Protein AF-0000000073792294 (afdb_homodimer)

Solvent-accessible surface area (backbone atoms only — not comparable to full-atom values): 15197 Å² total; per-residue (Å²): 75,32,53,47,89,70,20,31,43,53,27,47,17,66,32,80,34,47,64,25,58,71,65,84,52,47,46,62,57,99,75,30,27,40,23,31,31,78,54,97,91,20,41,37,28,8,22,26,34,38,93,75,22,31,32,34,22,42,52,94,61,23,35,44,75,35,50,55,36,28,37,38,20,62,48,41,52,89,93,55,65,64,30,55,47,76,40,83,40,47,52,34,56,77,60,79,37,24,32,37,59,22,44,44,94,88,68,39,45,25,26,39,28,41,34,68,57,95,89,33,81,44,31,7,28,30,46,62,88,40,64,32,29,33,31,40,51,94,62,22,37,42,78,38,48,60,35,28,36,40,22,53,29,72,98,76,30,55,47,89,70,21,29,42,52,29,47,15,68,33,79,35,47,62,25,57,71,65,84,53,45,47,62,59,98,76,29,27,39,23,32,31,77,56,96,92,21,40,38,28,7,21,26,35,38,92,77,21,30,32,34,21,41,52,95,63,24,34,44,76,35,48,56,35,28,36,36,20,60,49,42,52,88,94,55,66,66,30,54,46,76,40,82,39,46,52,33,56,77,61,77,39,23,32,37,56,23,44,44,96,87,68,38,45,25,26,42,28,40,35,70,56,95,90,34,82,43,31,8,27,30,46,63,88,38,64,32,30,32,32,40,52,94,61,24,39,41,78,38,49,61,36,26,35,40,20,52,29,72,99

Structure (mmCIF, N/CA/C/O backbone):
data_AF-0000000073792294-model_v1
#
loop_
_entity.id
_entity.type
_entity.pdbx_description
1 polymer 'Natterin-4, variant 2'
#
loop_
_atom_site.group_PDB
_atom_site.id
_atom_site.type_symbol
_atom_site.label_atom_id
_atom_site.label_alt_id
_atom_site.label_comp_id
_atom_site.label_asym_id
_atom_site.label_entity_id
_atom_site.label_seq_id
_atom_site.pdbx_PDB_ins_code
_atom_site.Cartn_x
_atom_site.Cartn_y
_atom_site.Cartn_z
_atom_site.occupancy
_atom_site.B_iso_or_equiv
_atom_site.auth_seq_id
_atom_site.auth_comp_id
_atom_site.auth_asym_id
_atom_site.auth_atom_id
_atom_site.pdbx_PDB_model_num
ATOM 1 N N . MET A 1 1 ? 14.227 -0.712 0.069 1 57.28 1 MET A N 1
ATOM 2 C CA . MET A 1 1 ? 13.234 0.215 0.603 1 57.28 1 MET A CA 1
ATOM 3 C C . MET A 1 1 ? 13.242 1.53 -0.168 1 57.28 1 MET A C 1
ATOM 5 O O . MET A 1 1 ? 14.273 1.922 -0.719 1 57.28 1 MET A O 1
ATOM 9 N N . ALA A 1 2 ? 12.07 1.979 -0.556 1 69.12 2 ALA A N 1
ATOM 10 C CA . ALA A 1 2 ? 11.992 3.205 -1.344 1 69.12 2 ALA A CA 1
ATOM 11 C C . ALA A 1 2 ? 12.305 4.43 -0.487 1 69.12 2 ALA A C 1
ATOM 13 O O . ALA A 1 2 ? 11.398 5.098 0.01 1 69.12 2 ALA A O 1
ATOM 14 N N . LYS A 1 3 ? 13.664 4.695 -0.278 1 75.44 3 LYS A N 1
ATOM 15 C CA . LYS A 1 3 ? 14.148 5.754 0.605 1 75.44 3 LYS A CA 1
ATOM 16 C C . LYS A 1 3 ? 13.93 7.133 -0.017 1 75.44 3 LYS A C 1
ATOM 18 O O . LYS A 1 3 ? 14.133 7.316 -1.219 1 75.44 3 LYS A O 1
ATOM 23 N N . VAL A 1 4 ? 13.359 7.934 0.726 1 77.44 4 VAL A N 1
ATOM 24 C CA . VAL A 1 4 ? 13.234 9.352 0.414 1 77.44 4 VAL A CA 1
ATOM 25 C C . VAL A 1 4 ? 13.766 10.188 1.577 1 77.44 4 VAL A C 1
ATOM 27 O O . VAL A 1 4 ? 13.133 10.266 2.633 1 77.44 4 VAL A O 1
ATOM 30 N N . GLY A 1 5 ? 14.875 10.82 1.46 1 72.62 5 GLY A N 1
ATOM 31 C CA . GLY A 1 5 ? 15.484 11.469 2.611 1 72.62 5 GLY A CA 1
ATOM 32 C C . GLY A 1 5 ? 15.711 10.523 3.773 1 72.62 5 GLY A C 1
ATOM 33 O O . GLY A 1 5 ? 16.328 9.469 3.609 1 72.62 5 GLY A O 1
ATOM 34 N N . ARG A 1 6 ? 15.242 10.867 4.934 1 77.81 6 ARG A N 1
ATOM 35 C CA . ARG A 1 6 ? 15.383 10.047 6.129 1 77.81 6 ARG A CA 1
ATOM 36 C C . ARG A 1 6 ? 14.211 9.078 6.266 1 77.81 6 ARG A C 1
ATOM 38 O O . ARG A 1 6 ? 14.164 8.273 7.203 1 77.81 6 ARG A O 1
ATOM 45 N N . GLY A 1 7 ? 13.32 9.219 5.266 1 90.88 7 GLY A N 1
ATOM 46 C CA . GLY A 1 7 ? 12.102 8.438 5.402 1 90.88 7 GLY A CA 1
ATOM 47 C C . GLY A 1 7 ? 11.961 7.359 4.348 1 90.88 7 GLY A C 1
ATOM 48 O O . GLY A 1 7 ? 12.891 7.125 3.566 1 90.88 7 GLY A O 1
ATOM 49 N N . LEU A 1 8 ? 10.945 6.555 4.465 1 92.06 8 LEU A N 1
ATOM 50 C CA . LEU A 1 8 ? 10.609 5.473 3.551 1 92.06 8 LEU A CA 1
ATOM 51 C C . LEU A 1 8 ? 9.203 5.656 2.988 1 92.06 8 LEU A C 1
ATOM 53 O O . LEU A 1 8 ? 8.266 5.969 3.73 1 92.06 8 LEU A O 1
ATOM 57 N N . GLN A 1 9 ? 9.086 5.473 1.682 1 93.44 9 GLN A N 1
ATOM 58 C CA . GLN A 1 9 ? 7.766 5.598 1.071 1 93.44 9 GLN A CA 1
ATOM 59 C C . GLN A 1 9 ? 7.121 4.23 0.871 1 93.44 9 GLN A C 1
ATOM 61 O O . GLN A 1 9 ? 7.801 3.201 0.923 1 93.44 9 GLN A O 1
ATOM 66 N N . ILE A 1 10 ? 5.832 4.25 0.636 1 94 10 ILE A N 1
ATOM 67 C CA . ILE A 1 10 ? 5.059 3.08 0.231 1 94 10 ILE A CA 1
ATOM 68 C C . ILE A 1 10 ? 4.883 3.078 -1.286 1 94 10 ILE A C 1
ATOM 70 O O . ILE A 1 10 ? 3.973 3.725 -1.812 1 94 10 ILE A O 1
ATOM 74 N N . PRO A 1 11 ? 5.645 2.369 -1.952 1 94.5 11 PRO A N 1
ATOM 75 C CA . PRO A 1 11 ? 5.625 2.502 -3.41 1 94.5 11 PRO A CA 1
ATOM 76 C C . PRO A 1 11 ? 4.504 1.691 -4.059 1 94.5 11 PRO A C 1
ATOM 78 O O . PRO A 1 11 ? 4.184 1.902 -5.234 1 94.5 11 PRO A O 1
ATOM 81 N N . LEU A 1 12 ? 4 0.721 -3.346 1 97.25 12 LEU A N 1
ATOM 82 C CA . LEU A 1 12 ? 2.938 -0.149 -3.838 1 97.25 12 LEU A CA 1
ATOM 83 C C . LEU A 1 12 ? 1.803 -0.247 -2.824 1 97.25 12 LEU A C 1
ATOM 85 O O . LEU A 1 12 ? 2.043 -0.244 -1.615 1 97.25 12 LEU A O 1
ATOM 89 N N . SER A 1 13 ? 0.63 -0.382 -3.297 1 98.31 13 SER A N 1
ATOM 90 C CA . SER A 1 13 ? -0.563 -0.492 -2.465 1 98.31 13 SER A CA 1
ATOM 91 C C . SER A 1 13 ? -1.502 -1.576 -2.984 1 98.31 13 SER A C 1
ATOM 93 O O . SER A 1 13 ? -1.69 -1.714 -4.195 1 98.31 13 SER A O 1
ATOM 95 N N . TRP A 1 14 ? -2.041 -2.342 -2.105 1 98.5 14 TRP A N 1
ATOM 96 C CA . TRP A 1 14 ? -3.146 -3.238 -2.428 1 98.5 14 TRP A CA 1
ATOM 97 C C . TRP A 1 14 ? -4.48 -2.498 -2.387 1 98.5 14 TRP A C 1
ATOM 99 O O . TRP A 1 14 ? -4.914 -2.047 -1.323 1 98.5 14 TRP A O 1
ATOM 109 N N . ILE A 1 15 ? -5.16 -2.402 -3.516 1 98.62 15 ILE A N 1
ATOM 110 C CA . ILE A 1 15 ? -6.406 -1.652 -3.609 1 98.62 15 ILE A CA 1
ATOM 111 C C . ILE A 1 15 ? -7.574 -2.613 -3.832 1 98.62 15 ILE A C 1
ATOM 113 O O . ILE A 1 15 ? -7.57 -3.391 -4.789 1 98.62 15 ILE A O 1
ATOM 117 N N . PRO A 1 16 ? -8.555 -2.553 -2.975 1 98 16 PRO A N 1
ATOM 118 C CA . PRO A 1 16 ? -9.703 -3.445 -3.166 1 98 16 PRO A CA 1
ATOM 119 C C . PRO A 1 16 ? -10.438 -3.189 -4.48 1 98 16 PRO A C 1
ATOM 121 O O . PRO A 1 16 ? -10.547 -2.041 -4.918 1 98 16 PRO A O 1
ATOM 124 N N . GLY A 1 17 ? -10.844 -4.262 -5.047 1 97.81 17 GLY A N 1
ATOM 125 C CA . GLY A 1 17 ? -11.656 -4.211 -6.25 1 97.81 17 GLY A CA 1
ATOM 126 C C . GLY A 1 17 ? -12.641 -5.359 -6.355 1 97.81 17 GLY A C 1
ATOM 127 O O . GLY A 1 17 ? -12.578 -6.309 -5.574 1 97.81 17 GLY A O 1
ATOM 128 N N . ARG A 1 18 ? -13.523 -5.195 -7.297 1 98.19 18 ARG A N 1
ATOM 129 C CA . ARG A 1 18 ? -14.516 -6.227 -7.566 1 98.19 18 ARG A CA 1
ATOM 130 C C . ARG A 1 18 ? -15 -6.152 -9.008 1 98.19 18 ARG A C 1
ATOM 132 O O . ARG A 1 18 ? -14.961 -5.09 -9.633 1 98.19 18 ARG A O 1
ATOM 139 N N . ASP A 1 19 ? -15.336 -7.312 -9.562 1 98.38 19 ASP A N 1
ATOM 140 C CA . ASP A 1 19 ? -16.078 -7.43 -10.82 1 98.38 19 ASP A CA 1
ATOM 141 C C . ASP A 1 19 ? -15.305 -6.777 -11.969 1 98.38 19 ASP A C 1
ATOM 143 O O . ASP A 1 19 ? -15.898 -6.105 -12.812 1 98.38 19 ASP A O 1
ATOM 147 N N . GLY A 1 20 ? -14.086 -6.91 -11.906 1 98 20 GLY A N 1
ATOM 148 C CA . GLY A 1 20 ? -13.289 -6.473 -13.039 1 98 20 GLY A CA 1
ATOM 149 C C . GLY A 1 20 ? -12.719 -5.078 -12.859 1 98 20 GLY A C 1
ATOM 150 O O . GLY A 1 20 ? -11.938 -4.613 -13.695 1 98 20 GLY A O 1
ATOM 151 N N . PHE A 1 21 ? -13.164 -4.391 -11.789 1 97.81 21 PHE A N 1
ATOM 152 C CA . PHE A 1 21 ? -12.586 -3.08 -11.516 1 97.81 21 PHE A CA 1
ATOM 153 C C . PHE A 1 21 ? -11.07 -3.178 -11.375 1 97.81 21 PHE A C 1
ATOM 155 O O . PHE A 1 21 ? -10.562 -3.971 -10.578 1 97.81 21 PHE A O 1
ATOM 162 N N . CYS A 1 22 ? -10.344 -2.428 -12.164 1 97.81 22 CYS A N 1
ATOM 163 C CA . CYS A 1 22 ? -8.883 -2.33 -12.125 1 97.81 22 CYS A CA 1
ATOM 164 C C . CYS A 1 22 ? -8.438 -0.879 -11.984 1 97.81 22 CYS A C 1
ATOM 166 O O . CYS A 1 22 ? -8.57 -0.091 -12.922 1 97.81 22 CYS A O 1
ATOM 168 N N . PRO A 1 23 ? -7.941 -0.509 -10.828 1 96.88 23 PRO A N 1
ATOM 169 C CA . PRO A 1 23 ? -7.562 0.89 -10.625 1 96.88 23 PRO A CA 1
ATOM 170 C C . PRO A 1 23 ? -6.422 1.334 -11.539 1 96.88 23 PRO A C 1
ATOM 172 O O . PRO A 1 23 ? -5.66 0.499 -12.031 1 96.88 23 PRO A O 1
ATOM 175 N N . ALA A 1 24 ? -6.414 2.689 -11.695 1 93.56 24 ALA A N 1
ATOM 176 C CA . ALA A 1 24 ? -5.254 3.252 -12.383 1 93.56 24 ALA A CA 1
ATOM 177 C C . ALA A 1 24 ? -3.965 2.947 -11.617 1 93.56 24 ALA A C 1
ATOM 179 O O . ALA A 1 24 ? -3.953 2.93 -10.391 1 93.56 24 ALA A O 1
ATOM 180 N N . GLY A 1 25 ? -2.934 2.664 -12.328 1 96.12 25 GLY A N 1
ATOM 181 C CA . GLY A 1 25 ? -1.638 2.434 -11.711 1 96.12 25 GLY A CA 1
ATOM 182 C C . GLY A 1 25 ? -1.396 0.979 -11.352 1 96.12 25 GLY A C 1
ATOM 183 O O . GLY A 1 25 ? -0.398 0.651 -10.703 1 96.12 25 GLY A O 1
ATOM 184 N N . ALA A 1 26 ? -2.328 0.103 -11.773 1 98.44 26 ALA A N 1
ATOM 185 C CA . ALA A 1 26 ? -2.146 -1.321 -11.508 1 98.44 26 ALA A CA 1
ATOM 186 C C . ALA A 1 26 ? -0.855 -1.836 -12.133 1 98.44 26 ALA A C 1
ATOM 188 O O . ALA A 1 26 ? -0.508 -1.455 -13.25 1 98.44 26 ALA A O 1
ATOM 189 N N . VAL A 1 27 ? -0.142 -2.676 -11.406 1 98.44 27 VAL A N 1
ATOM 190 C CA . VAL A 1 27 ? 0.968 -3.414 -12 1 98.44 27 VAL A CA 1
ATOM 191 C C . VAL A 1 27 ? 0.433 -4.43 -13.008 1 98.44 27 VAL A C 1
ATOM 193 O O . VAL A 1 27 ? -0.2 -5.418 -12.633 1 98.44 27 VAL A O 1
ATOM 196 N N . SER A 1 28 ? 0.658 -4.156 -14.281 1 98 28 SER A N 1
ATOM 197 C CA . SER A 1 28 ? -0.039 -4.93 -15.305 1 98 28 SER A CA 1
ATOM 198 C C . SER A 1 28 ? 0.861 -5.191 -16.516 1 98 28 SER A C 1
ATOM 200 O O . SER A 1 28 ? 1.885 -4.527 -16.688 1 98 28 SER A O 1
ATOM 202 N N . VAL A 1 29 ? 0.566 -6.258 -17.141 1 96.25 29 VAL A N 1
ATOM 203 C CA . VAL A 1 29 ? 1.093 -6.578 -18.469 1 96.25 29 VAL A CA 1
ATOM 204 C C . VAL A 1 29 ? -0.046 -7.012 -19.391 1 96.25 29 VAL A C 1
ATOM 206 O O . VAL A 1 29 ? -0.862 -7.859 -19.016 1 96.25 29 VAL A O 1
ATOM 209 N N . ASP A 1 30 ? -0.107 -6.543 -20.641 1 91.5 30 ASP A N 1
ATOM 210 C CA . ASP A 1 30 ? -1.066 -6.938 -21.672 1 91.5 30 ASP A CA 1
ATOM 211 C C . ASP A 1 30 ? -2.475 -7.055 -21.094 1 91.5 30 ASP A C 1
ATOM 213 O O . ASP A 1 30 ? -3.148 -8.07 -21.281 1 91.5 30 ASP A O 1
ATOM 217 N N . ASN A 1 31 ? -2.957 -6.219 -20.203 1 91.56 31 ASN A N 1
ATOM 218 C CA . ASN A 1 31 ? -4.305 -6.051 -19.672 1 91.56 31 ASN A CA 1
ATOM 219 C C . ASN A 1 31 ? -4.582 -7.02 -18.531 1 91.56 31 ASN A C 1
ATOM 221 O O . ASN A 1 31 ? -5.738 -7.277 -18.188 1 91.56 31 ASN A O 1
ATOM 225 N N . ILE A 1 32 ? -3.633 -7.703 -18.078 1 97.75 32 ILE A N 1
ATOM 226 C CA . ILE A 1 32 ? -3.781 -8.469 -16.844 1 97.75 32 ILE A CA 1
ATOM 227 C C . ILE A 1 32 ? -3.02 -7.773 -15.719 1 97.75 32 ILE A C 1
ATOM 229 O O . ILE A 1 32 ? -2.016 -7.098 -15.961 1 97.75 32 ILE A O 1
ATOM 233 N N . CYS A 1 33 ? -3.506 -7.938 -14.562 1 98.75 33 CYS A N 1
ATOM 234 C CA . CYS A 1 33 ? -2.951 -7.203 -13.43 1 98.75 33 CYS A CA 1
ATOM 235 C C . CYS A 1 33 ? -2.586 -8.148 -12.297 1 98.75 33 CYS A C 1
ATOM 237 O O . CYS A 1 33 ? -3.207 -9.203 -12.133 1 98.75 33 CYS A O 1
ATOM 239 N N . VAL A 1 34 ? -1.553 -7.773 -11.578 1 98.94 34 VAL A N 1
ATOM 240 C CA . VAL A 1 34 ? -1.244 -8.492 -10.344 1 98.94 34 VAL A CA 1
ATOM 241 C C . VAL A 1 34 ? -2.379 -8.305 -9.336 1 98.94 34 VAL A C 1
ATOM 243 O O . V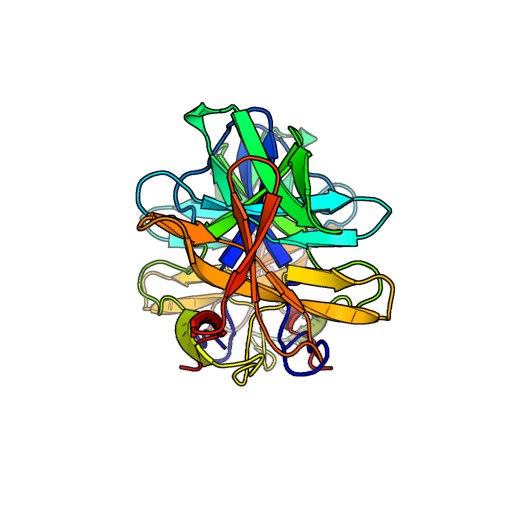AL A 1 34 ? -2.803 -7.18 -9.07 1 98.94 34 VAL A O 1
ATOM 246 N N . ALA A 1 35 ? -2.848 -9.383 -8.789 1 98.88 35 ALA A N 1
ATOM 247 C CA . ALA A 1 35 ? -3.928 -9.344 -7.805 1 98.88 35 ALA A CA 1
ATOM 248 C C . ALA A 1 35 ? -3.773 -10.453 -6.773 1 98.88 35 ALA A C 1
ATOM 250 O O . ALA A 1 35 ? -2.92 -11.336 -6.922 1 98.88 35 ALA A O 1
ATOM 251 N N . ARG A 1 36 ? -4.57 -10.344 -5.734 1 98.75 36 ARG A N 1
ATOM 252 C CA . ARG A 1 36 ? -4.684 -11.422 -4.758 1 98.75 36 ARG A CA 1
ATOM 253 C C . ARG A 1 36 ? -6.109 -11.531 -4.227 1 98.75 36 ARG A C 1
ATOM 255 O O . ARG A 1 36 ? -6.863 -10.555 -4.25 1 98.75 36 ARG A O 1
ATOM 262 N N . SER A 1 37 ? -6.469 -12.703 -3.873 1 98.5 37 SER A N 1
ATOM 263 C CA . SER A 1 37 ? -7.816 -12.945 -3.359 1 98.5 37 SER A CA 1
ATOM 264 C C . SER A 1 37 ? -7.793 -13.898 -2.172 1 98.5 37 SER A C 1
ATOM 266 O O . SER A 1 37 ? -6.844 -14.672 -2.006 1 98.5 37 SER A O 1
ATOM 268 N N . LYS A 1 38 ? -8.805 -13.789 -1.396 1 97.06 38 LYS A N 1
ATOM 269 C CA . LYS A 1 38 ? -8.93 -14.633 -0.207 1 97.06 38 LYS A CA 1
ATOM 270 C C . LYS A 1 38 ? -9.5 -16 -0.557 1 97.06 38 LYS A C 1
ATOM 272 O O . LYS A 1 38 ? -10.43 -16.109 -1.357 1 97.06 38 LYS A O 1
ATOM 277 N N . HIS A 1 39 ? -8.891 -16.953 0.005 1 96.5 39 HIS A N 1
ATOM 278 C CA . HIS A 1 39 ? -9.398 -18.312 -0.069 1 96.5 39 HIS A CA 1
ATOM 279 C C . HIS A 1 39 ? -9.055 -19.109 1.189 1 96.5 39 HIS A C 1
ATOM 281 O O . HIS A 1 39 ? -7.875 -19.312 1.487 1 96.5 39 HIS A O 1
ATOM 287 N N . ASN A 1 40 ? -10.094 -19.5 1.959 1 93.69 40 ASN A N 1
ATOM 288 C CA . ASN A 1 40 ? -9.922 -20.297 3.176 1 93.69 40 ASN A CA 1
ATOM 289 C C . ASN A 1 40 ? -8.906 -19.656 4.121 1 93.69 40 ASN A C 1
ATOM 291 O O . ASN A 1 40 ? -8 -20.328 4.609 1 93.69 40 ASN A O 1
ATOM 295 N N . GLY A 1 41 ? -8.992 -18.344 4.254 1 90.38 41 GLY A N 1
ATOM 296 C CA . GLY A 1 41 ? -8.188 -17.625 5.227 1 90.38 41 GLY A CA 1
ATOM 297 C C . GLY A 1 41 ? -6.836 -17.203 4.688 1 90.38 41 GLY A C 1
ATOM 298 O O . GLY A 1 41 ? -6.066 -16.547 5.379 1 90.38 41 GLY A O 1
ATOM 299 N N . GLU A 1 42 ? -6.57 -17.625 3.439 1 93.06 42 GLU A N 1
ATOM 300 C CA . GLU A 1 42 ? -5.305 -17.281 2.801 1 93.06 42 GLU A CA 1
ATOM 301 C C . GLU A 1 42 ? -5.492 -16.188 1.758 1 93.06 42 GLU A C 1
ATOM 303 O O . GLU A 1 42 ? -6.547 -16.094 1.125 1 93.06 42 GLU A O 1
ATOM 308 N N . LEU A 1 43 ? -4.516 -15.359 1.729 1 97 43 LEU A N 1
ATOM 309 C CA . LEU A 1 43 ? -4.406 -14.492 0.559 1 97 43 LEU A CA 1
ATOM 310 C C . LEU A 1 43 ? -3.549 -15.148 -0.521 1 97 43 LEU A C 1
ATOM 312 O O . LEU A 1 43 ? -2.391 -15.492 -0.277 1 97 43 LEU A O 1
ATOM 316 N N . LEU A 1 44 ? -4.152 -15.312 -1.67 1 98.38 44 LEU A N 1
ATOM 317 C CA . LEU A 1 44 ? -3.467 -15.992 -2.764 1 98.38 44 LEU A CA 1
ATOM 318 C C . LEU A 1 44 ? -3.139 -15.016 -3.891 1 98.38 44 LEU A C 1
ATOM 320 O O . LEU A 1 44 ? -4.039 -14.406 -4.469 1 98.38 44 LEU A O 1
ATOM 324 N N . PRO A 1 45 ? -1.88 -14.93 -4.223 1 98.75 45 PRO A N 1
ATOM 325 C CA . PRO A 1 45 ? -1.559 -14.102 -5.383 1 98.75 45 PRO A CA 1
ATOM 326 C C . PRO A 1 45 ? -1.916 -14.766 -6.707 1 98.75 45 PRO A C 1
ATOM 328 O O . PRO A 1 45 ? -1.843 -15.992 -6.824 1 98.75 45 PRO A O 1
ATOM 331 N N . GLY A 1 46 ? -2.268 -13.977 -7.629 1 98.81 46 GLY A N 1
ATOM 332 C CA . GLY A 1 46 ? -2.6 -14.391 -8.984 1 98.81 46 GLY A CA 1
ATOM 333 C C . GLY A 1 46 ? -2.746 -13.227 -9.945 1 98.81 46 GLY A C 1
ATOM 334 O O . GLY A 1 46 ? -1.909 -12.32 -9.961 1 98.81 46 GLY A O 1
ATOM 335 N N . LYS A 1 47 ? -3.727 -13.359 -10.789 1 98.88 47 LYS A N 1
ATOM 336 C CA . LYS A 1 47 ? -3.922 -12.344 -11.82 1 98.88 47 LYS A CA 1
ATOM 337 C C . LYS A 1 47 ? -5.383 -11.898 -11.883 1 98.88 47 LYS A C 1
ATOM 339 O O . LYS A 1 47 ? -6.289 -12.711 -11.703 1 98.88 47 LYS A O 1
ATOM 344 N N . LEU A 1 48 ? -5.559 -10.641 -12.109 1 98.88 48 LEU A N 1
ATOM 345 C CA . LEU A 1 48 ? -6.863 -10.102 -12.492 1 98.88 48 LEU A CA 1
ATOM 346 C C . LEU A 1 48 ? -6.965 -9.969 -14.008 1 98.88 48 LEU A C 1
ATOM 348 O O . LEU A 1 48 ? -6.039 -9.469 -14.656 1 98.88 48 LEU A O 1
ATOM 352 N N . VAL A 1 49 ? -7.957 -10.5 -14.523 1 98.56 49 VAL A N 1
ATOM 353 C CA . VAL A 1 49 ? -8.352 -10.219 -15.906 1 98.56 49 VAL A CA 1
ATOM 354 C C . VAL A 1 49 ? -9.609 -9.352 -15.914 1 98.56 49 VAL A C 1
ATOM 356 O O . VAL A 1 49 ? -10.727 -9.867 -15.867 1 98.56 49 VAL A O 1
ATOM 359 N N . PRO A 1 50 ? -9.414 -8.062 -16.078 1 98.19 50 PRO A N 1
ATOM 360 C CA . PRO A 1 50 ? -10.547 -7.141 -15.938 1 98.19 50 PRO A CA 1
ATOM 361 C C . PRO A 1 50 ? -11.695 -7.48 -16.891 1 98.19 50 PRO A C 1
ATOM 363 O O . PRO A 1 50 ? -12.859 -7.445 -16.484 1 98.19 50 PRO A O 1
ATOM 366 N N . MET A 1 51 ? -11.398 -7.832 -18.047 1 97.25 51 MET A N 1
ATOM 367 C CA . MET A 1 51 ? -12.422 -8.109 -19.062 1 97.25 51 MET A CA 1
ATOM 368 C C . MET A 1 51 ? -13.305 -9.273 -18.625 1 97.25 51 MET A C 1
ATOM 370 O O . MET A 1 51 ? -14.492 -9.312 -18.969 1 97.25 51 MET A O 1
ATOM 374 N N . ASN A 1 52 ? -12.703 -10.195 -17.875 1 97.88 52 ASN A N 1
ATOM 375 C CA . ASN A 1 52 ? -13.461 -11.344 -17.391 1 97.88 52 ASN A CA 1
ATOM 376 C C . ASN A 1 52 ? -14.188 -11.031 -16.078 1 97.88 52 ASN A C 1
ATOM 378 O O . ASN A 1 52 ? -14.984 -11.836 -15.602 1 97.88 52 ASN A O 1
ATOM 382 N N . GLY A 1 53 ? -13.836 -9.922 -15.414 1 98.12 53 GLY A N 1
ATOM 383 C CA . GLY A 1 53 ? -14.477 -9.5 -14.172 1 98.12 53 GLY A CA 1
ATOM 384 C C . GLY A 1 53 ? -13.938 -10.227 -12.953 1 98.12 53 GLY A C 1
ATOM 385 O O . GLY A 1 53 ? -14.516 -10.133 -11.867 1 98.12 53 GLY A O 1
ATOM 386 N N . LYS A 1 54 ? -12.836 -10.992 -13.141 1 97.81 54 LYS A N 1
ATOM 387 C CA . LYS A 1 54 ? -12.445 -11.891 -12.055 1 97.81 54 LYS A CA 1
ATOM 388 C C . LYS A 1 54 ? -10.93 -11.922 -11.883 1 97.81 54 LYS A C 1
ATOM 390 O O . LYS A 1 54 ? -10.188 -11.57 -12.805 1 97.81 54 LYS A O 1
ATOM 395 N N . CYS A 1 55 ? -10.57 -12.266 -10.727 1 98.56 55 CYS A N 1
ATOM 396 C CA . CYS A 1 55 ? -9.211 -12.648 -10.352 1 98.56 55 CYS A CA 1
ATOM 397 C C . CYS A 1 55 ? -9.039 -14.156 -10.391 1 98.56 55 CYS A C 1
ATOM 399 O O . CYS A 1 55 ? -9.953 -14.898 -10.023 1 98.56 55 CYS A O 1
ATOM 401 N N . TYR A 1 56 ? -7.887 -14.641 -10.828 1 98.81 56 TYR A N 1
ATOM 402 C CA . TYR A 1 56 ? -7.535 -16.047 -10.914 1 98.81 56 TYR A CA 1
ATOM 403 C C . TYR A 1 56 ? -6.281 -16.344 -10.102 1 98.81 56 TYR A C 1
ATOM 405 O O . TYR A 1 56 ? -5.238 -15.719 -10.305 1 98.81 56 TYR A O 1
ATOM 413 N N . CYS A 1 57 ? -6.402 -17.312 -9.203 1 98.88 57 CYS A N 1
ATOM 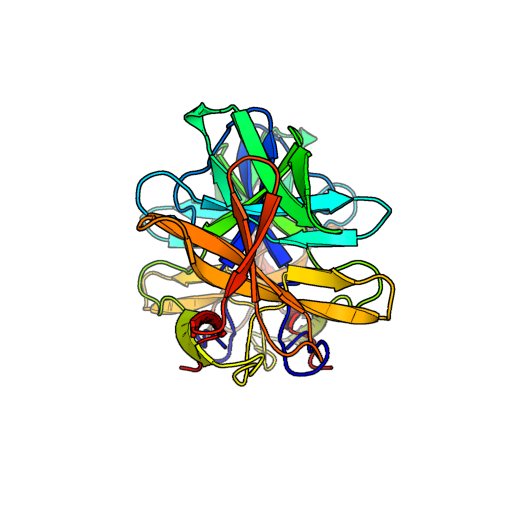414 C CA . CYS A 1 57 ? -5.258 -17.703 -8.391 1 98.88 57 CYS A CA 1
ATOM 415 C C . CYS A 1 57 ? -4.98 -19.203 -8.523 1 98.88 57 CYS A C 1
ATOM 417 O O . CYS A 1 57 ? -5.91 -20 -8.523 1 98.88 57 CYS A O 1
ATOM 419 N N . PRO A 1 58 ? -3.74 -19.516 -8.68 1 98.81 58 PRO A N 1
ATOM 420 C CA . PRO A 1 58 ? -3.424 -20.938 -8.695 1 98.81 58 PRO A CA 1
ATOM 421 C C . PRO A 1 58 ? -3.521 -21.578 -7.309 1 98.81 58 PRO A C 1
ATOM 423 O O . PRO A 1 58 ? -2.971 -21.047 -6.34 1 98.81 58 PRO A O 1
ATOM 426 N N . TYR A 1 59 ? -4.164 -22.703 -7.242 1 98.44 59 TYR A N 1
ATOM 427 C CA . TYR A 1 59 ? -4.336 -23.375 -5.957 1 98.44 59 TYR A CA 1
ATOM 428 C C . TYR A 1 59 ? -4.809 -24.812 -6.152 1 98.44 59 TYR A C 1
ATOM 430 O O . TYR A 1 59 ? -5.812 -25.062 -6.828 1 98.44 59 TYR A O 1
ATOM 438 N N . GLY A 1 60 ? -4.043 -25.719 -5.605 1 97.06 60 GLY A N 1
ATOM 439 C CA . GLY A 1 60 ? -4.465 -27.109 -5.582 1 97.06 60 GLY A CA 1
ATOM 440 C C . GLY A 1 60 ? -4.637 -27.703 -6.965 1 97.06 60 GLY A C 1
ATOM 441 O O . GLY A 1 60 ? -5.547 -28.5 -7.195 1 97.06 60 GLY A O 1
ATOM 442 N N . GLY A 1 61 ? -3.92 -27.281 -7.816 1 98 61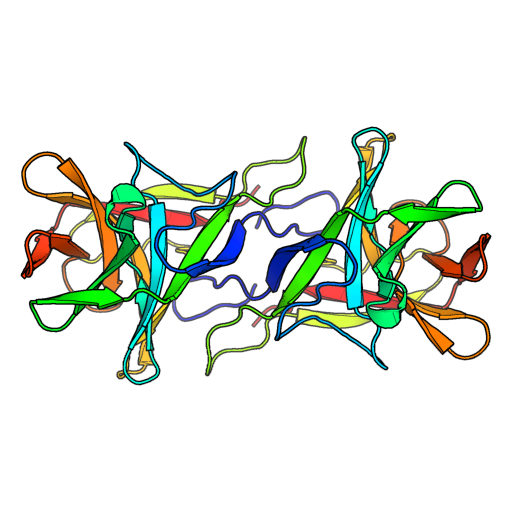 GLY A N 1
ATOM 443 C CA . GLY A 1 61 ? -3.98 -27.828 -9.164 1 98 61 GLY A CA 1
ATOM 444 C C . GLY A 1 61 ? -5.023 -27.141 -10.031 1 98 61 GLY A C 1
ATOM 445 O O . GLY A 1 61 ? -5.199 -27.5 -11.203 1 98 61 GLY A O 1
ATOM 446 N N . ALA A 1 62 ? -5.699 -26.141 -9.469 1 98.31 62 ALA A N 1
ATOM 447 C CA . ALA A 1 62 ? -6.781 -25.469 -10.172 1 98.31 62 ALA A CA 1
ATOM 448 C C . ALA A 1 62 ? -6.539 -23.969 -10.242 1 98.31 62 ALA A C 1
ATOM 450 O O . ALA A 1 62 ? -5.637 -23.438 -9.586 1 98.31 62 ALA A O 1
ATOM 451 N N . GLU A 1 63 ? -7.242 -23.375 -11.094 1 98.44 63 GLU A N 1
ATOM 452 C CA . GLU A 1 63 ? -7.359 -21.922 -11.148 1 98.44 63 GLU A CA 1
ATOM 453 C C . GLU A 1 63 ? -8.602 -21.438 -10.414 1 98.44 63 GLU A C 1
ATOM 455 O O . GLU A 1 63 ? -9.727 -21.609 -10.906 1 98.44 63 GLU A O 1
ATOM 460 N N . LEU A 1 64 ? -8.383 -20.859 -9.234 1 98.5 64 LEU A N 1
ATOM 461 C CA . LEU A 1 64 ? -9.5 -20.359 -8.438 1 98.5 64 LEU A CA 1
ATOM 462 C C . LEU A 1 64 ? -9.961 -19 -8.953 1 98.5 64 LEU A C 1
ATOM 464 O O . LEU A 1 64 ? -9.141 -18.125 -9.234 1 98.5 64 LEU A O 1
ATOM 468 N N . GLU A 1 65 ? -11.227 -18.891 -9.078 1 98.56 65 GLU A N 1
ATOM 469 C CA . GLU A 1 65 ? -11.812 -17.625 -9.539 1 98.56 65 GLU A CA 1
ATOM 470 C C . GLU A 1 65 ? -12.453 -16.859 -8.391 1 98.56 65 GLU A C 1
ATOM 472 O O . GLU A 1 65 ? -13.07 -17.453 -7.504 1 98.56 65 GLU A O 1
ATOM 477 N N . SER A 1 66 ? -12.273 -15.602 -8.352 1 98.56 66 SER A N 1
ATOM 478 C CA . SER A 1 66 ? -12.906 -14.742 -7.359 1 98.56 66 SER A CA 1
ATOM 479 C C . SER A 1 66 ? -13.344 -13.414 -7.977 1 98.56 66 SER A C 1
ATOM 481 O O . SER A 1 66 ? -12.609 -12.836 -8.789 1 98.56 66 SER A O 1
ATOM 483 N N . TYR A 1 67 ? -14.5 -12.922 -7.555 1 98.5 67 TYR A N 1
ATOM 484 C CA . TYR A 1 67 ? -14.992 -11.617 -8 1 98.5 67 TYR A CA 1
ATOM 485 C C . TYR A 1 67 ? -14.5 -10.508 -7.09 1 98.5 67 TYR A C 1
ATOM 487 O O . TYR A 1 67 ? -14.578 -9.328 -7.441 1 98.5 67 TYR A O 1
ATOM 495 N N . ASP A 1 68 ? -14.117 -10.852 -5.852 1 98.38 68 ASP A N 1
ATOM 496 C CA . ASP A 1 68 ? -13.523 -9.93 -4.895 1 98.38 68 ASP A CA 1
ATOM 497 C C . ASP A 1 68 ? -12.008 -10.117 -4.809 1 98.38 68 ASP A C 1
ATOM 499 O O . ASP A 1 68 ? -11.523 -11.25 -4.711 1 98.38 68 ASP A O 1
ATOM 503 N N . TYR A 1 69 ? -11.297 -9.07 -4.902 1 98.56 69 TYR A N 1
ATOM 504 C CA . TYR A 1 69 ? -9.836 -9.156 -4.93 1 98.56 69 TYR A CA 1
ATOM 505 C C . TYR A 1 69 ? -9.203 -7.84 -4.496 1 98.56 69 TYR A C 1
ATOM 507 O O . TYR A 1 69 ? -9.914 -6.875 -4.195 1 98.56 69 TYR A O 1
ATOM 515 N N . GLU A 1 70 ? -7.949 -7.848 -4.352 1 98.62 70 GLU A N 1
ATOM 516 C CA . GLU A 1 70 ? -7.117 -6.652 -4.27 1 98.62 70 GLU A CA 1
ATOM 517 C C . GLU A 1 70 ? -6.133 -6.586 -5.438 1 98.62 70 GLU A C 1
ATOM 519 O O . GLU A 1 70 ? -5.535 -7.594 -5.809 1 98.62 70 GLU A O 1
ATOM 524 N N . VAL A 1 71 ? -6.039 -5.395 -6.008 1 98.88 71 VAL A N 1
ATOM 525 C CA . VAL A 1 71 ? -5.121 -5.18 -7.121 1 98.88 71 VAL A CA 1
ATOM 526 C C . VAL A 1 71 ? -3.875 -4.449 -6.629 1 98.88 71 VAL A C 1
ATOM 528 O O . VAL A 1 71 ? -3.973 -3.5 -5.844 1 98.88 71 VAL A O 1
ATOM 531 N N . LEU A 1 72 ? -2.709 -4.961 -7.02 1 98.88 72 LEU A N 1
ATOM 532 C CA . LEU A 1 72 ? -1.474 -4.27 -6.664 1 98.88 72 LEU A CA 1
ATOM 533 C C . LEU A 1 72 ? -1.252 -3.059 -7.566 1 98.88 72 LEU A C 1
ATOM 535 O O . LEU A 1 72 ? -1.163 -3.197 -8.789 1 98.88 72 LEU A O 1
ATOM 539 N N . CYS A 1 73 ? -1.144 -1.885 -7.012 1 98.62 73 CYS A N 1
ATOM 540 C CA . CYS A 1 73 ? -1.019 -0.645 -7.77 1 98.62 73 CYS A CA 1
ATOM 541 C C . CYS A 1 73 ? 0.203 0.148 -7.32 1 98.62 73 CYS A C 1
ATOM 543 O O . CYS A 1 73 ? 0.604 0.072 -6.16 1 98.62 73 CYS A O 1
ATOM 545 N N . GLU A 1 74 ? 0.708 0.892 -8.219 1 97.06 74 GLU A N 1
ATOM 546 C CA . GLU A 1 74 ? 1.794 1.812 -7.898 1 97.06 74 GLU A CA 1
ATOM 547 C C . GLU A 1 74 ? 1.29 2.99 -7.066 1 97.06 74 GLU A C 1
ATOM 549 O O . GLU A 1 74 ? 0.255 3.58 -7.383 1 97.06 74 GLU A O 1
ATOM 554 N N . SER A 1 75 ? 2.062 3.256 -5.977 1 95.94 75 SER A N 1
ATOM 555 C CA . SER A 1 75 ? 1.703 4.371 -5.105 1 95.94 75 SER A CA 1
ATOM 556 C C . SER A 1 75 ? 2.932 5.188 -4.723 1 95.94 75 SER A C 1
ATOM 558 O O . SER A 1 75 ? 2.904 5.934 -3.738 1 95.94 75 SER A O 1
ATOM 560 N N . PHE A 1 76 ? 4.008 5.031 -5.441 1 92.5 76 PHE A N 1
ATOM 561 C CA . PHE A 1 76 ? 5.207 5.816 -5.18 1 92.5 76 PHE A CA 1
ATOM 562 C C . PHE A 1 76 ? 4.949 7.297 -5.441 1 92.5 76 PHE A C 1
ATOM 564 O O . PHE A 1 76 ? 4.086 7.648 -6.246 1 92.5 76 PHE A O 1
ATOM 571 N N . ILE A 1 77 ? 5.625 8.062 -4.734 1 91.94 77 ILE A N 1
ATOM 572 C CA . ILE A 1 77 ? 5.453 9.508 -4.836 1 91.94 77 ILE A CA 1
ATOM 573 C C . ILE A 1 77 ? 6.109 10.023 -6.117 1 91.94 77 ILE A C 1
ATOM 575 O O . ILE A 1 77 ? 7.242 9.648 -6.43 1 91.94 77 ILE A O 1
ATOM 579 N N . PRO A 1 78 ? 5.352 10.859 -6.844 1 85.88 78 PRO A N 1
ATOM 580 C CA . PRO A 1 78 ? 5.949 11.414 -8.055 1 85.88 78 PRO A CA 1
ATOM 581 C C . PRO A 1 78 ? 7.316 12.047 -7.805 1 85.88 78 PRO A C 1
ATOM 583 O O . PRO A 1 78 ? 7.5 12.75 -6.809 1 85.88 78 PRO A O 1
ATOM 586 N N . GLY A 1 79 ? 8.234 11.727 -8.688 1 82.44 79 GLY A N 1
ATOM 587 C CA . GLY A 1 79 ? 9.578 12.273 -8.547 1 82.44 79 GLY A CA 1
ATOM 588 C C . GLY A 1 79 ? 10.492 11.406 -7.703 1 82.44 79 GLY A C 1
ATOM 589 O O . GLY A 1 79 ? 11.648 11.766 -7.461 1 82.44 79 GLY A O 1
ATOM 590 N N . SER A 1 80 ? 9.961 10.359 -7.238 1 86.44 80 SER A N 1
ATOM 591 C CA . SER A 1 80 ? 10.766 9.438 -6.445 1 86.44 80 SER A CA 1
ATOM 592 C C . SER A 1 80 ? 10.977 8.117 -7.184 1 86.44 80 SER A C 1
ATOM 594 O O . SER A 1 80 ? 10.492 7.938 -8.305 1 86.44 80 SER A O 1
ATOM 596 N N . CYS A 1 81 ? 11.727 7.27 -6.648 1 86.31 81 CYS A N 1
ATOM 597 C CA . CYS A 1 81 ? 12.008 5.977 -7.262 1 86.31 81 CYS A CA 1
ATOM 598 C C . CYS A 1 81 ? 10.781 5.07 -7.215 1 86.31 81 CYS A C 1
ATOM 600 O O . CYS A 1 81 ? 9.969 5.164 -6.289 1 86.31 81 CYS A O 1
ATOM 602 N N . LYS A 1 82 ? 10.68 4.215 -8.18 1 90.62 82 LYS A N 1
ATOM 603 C CA . LYS A 1 82 ? 9.57 3.266 -8.289 1 90.62 82 LYS A CA 1
ATOM 604 C C . LYS A 1 82 ? 9.523 2.34 -7.074 1 90.62 82 LYS A C 1
ATOM 606 O O . LYS A 1 82 ? 8.438 1.992 -6.598 1 90.62 82 LYS A O 1
ATOM 611 N N . GLY A 1 83 ? 10.688 1.903 -6.621 1 92.12 83 GLY A N 1
ATOM 612 C CA . GLY A 1 83 ? 10.812 1.175 -5.367 1 92.12 83 GLY A CA 1
ATOM 613 C C . GLY A 1 83 ? 10.617 -0.322 -5.527 1 92.12 83 GLY A C 1
ATOM 614 O O . GLY A 1 83 ? 10.562 -1.054 -4.535 1 92.12 83 GLY A O 1
ATOM 615 N N . TYR A 1 84 ? 10.383 -0.8 -6.785 1 95.25 84 TYR A N 1
ATOM 616 C CA . TYR A 1 84 ? 10.25 -2.236 -7.008 1 95.25 84 TYR A CA 1
ATOM 617 C C . TYR A 1 84 ? 10.773 -2.621 -8.391 1 95.25 84 TYR A C 1
ATOM 619 O O . TYR A 1 84 ? 10.938 -1.765 -9.258 1 95.25 84 TYR A O 1
ATOM 627 N N . ARG A 1 85 ? 11.07 -3.857 -8.602 1 96.56 85 ARG A N 1
ATOM 628 C CA . ARG A 1 85 ? 11.469 -4.406 -9.891 1 96.56 85 ARG A CA 1
ATOM 629 C C . ARG A 1 85 ? 11.172 -5.898 -9.969 1 96.56 85 ARG A C 1
ATOM 631 O O . ARG A 1 85 ? 10.898 -6.535 -8.953 1 96.56 85 ARG A O 1
ATOM 638 N N . TRP A 1 86 ? 11.164 -6.406 -11.211 1 98.25 86 TRP A N 1
ATOM 639 C CA . TRP A 1 86 ? 11.094 -7.844 -11.438 1 98.25 86 TRP A CA 1
ATOM 640 C C . TRP A 1 86 ? 12.492 -8.453 -11.5 1 98.25 86 TRP A C 1
ATOM 642 O O . TRP A 1 86 ? 13.375 -7.926 -12.172 1 98.25 86 TRP A O 1
ATOM 652 N N . GLU A 1 87 ? 12.664 -9.484 -10.789 1 98.12 87 GLU A N 1
ATOM 653 C CA . GLU A 1 87 ? 13.953 -10.18 -10.797 1 98.12 87 GLU A CA 1
ATOM 654 C C . GLU A 1 87 ? 13.797 -11.625 -11.258 1 98.12 87 GLU A C 1
ATOM 656 O O . GLU A 1 87 ? 12.977 -12.367 -10.719 1 98.12 87 GLU A O 1
ATOM 661 N N . ARG A 1 88 ? 14.672 -12.039 -12.219 1 98.62 88 ARG A N 1
ATOM 662 C CA . ARG A 1 88 ? 14.617 -13.391 -12.766 1 98.62 88 ARG A CA 1
ATOM 663 C C . ARG A 1 88 ? 15.039 -14.422 -11.711 1 98.62 88 ARG A C 1
ATOM 665 O O . ARG A 1 88 ? 15.992 -14.195 -10.961 1 98.62 88 ARG A O 1
ATOM 672 N N . ALA A 1 89 ? 14.352 -15.484 -11.633 1 98.56 89 ALA A N 1
ATOM 673 C CA . ALA A 1 89 ? 14.656 -16.594 -10.734 1 98.56 89 ALA A CA 1
ATOM 674 C C . ALA A 1 89 ? 14.234 -17.922 -11.344 1 98.56 89 ALA A C 1
ATOM 676 O O . ALA A 1 89 ? 13.617 -17.969 -12.406 1 98.56 89 ALA A O 1
ATOM 677 N N . PHE A 1 90 ? 14.672 -19.031 -10.758 1 98.75 90 PHE A N 1
ATOM 678 C CA . PHE A 1 90 ? 14.445 -20.359 -11.312 1 98.75 90 PHE A CA 1
ATOM 679 C C . PHE A 1 90 ? 14.188 -21.375 -10.211 1 98.75 90 PHE A C 1
ATOM 681 O O . PHE A 1 90 ? 14.648 -21.203 -9.078 1 98.75 90 PHE A O 1
ATOM 688 N N . ASP A 1 91 ? 13.406 -22.375 -10.477 1 98.69 91 ASP A N 1
ATOM 689 C CA . ASP A 1 91 ? 13.352 -23.625 -9.742 1 98.69 91 ASP A CA 1
ATOM 690 C C . ASP A 1 91 ? 13.031 -23.391 -8.266 1 98.69 91 ASP A C 1
ATOM 692 O O . ASP A 1 91 ? 13.656 -24 -7.391 1 98.69 91 ASP A O 1
ATOM 696 N N . GLY A 1 92 ? 12.227 -22.484 -8.047 1 98.38 92 GLY A N 1
ATOM 697 C CA . GLY A 1 92 ? 11.75 -22.281 -6.691 1 98.38 92 GLY A CA 1
ATOM 698 C C . GLY A 1 92 ? 12.578 -21.266 -5.918 1 98.38 92 GLY A C 1
ATOM 699 O O . GLY A 1 92 ? 12.273 -20.953 -4.766 1 98.38 92 GLY A O 1
ATOM 700 N N . ASP A 1 93 ? 13.586 -20.688 -6.523 1 98.19 93 ASP A N 1
ATOM 701 C CA . ASP A 1 93 ? 14.422 -19.703 -5.848 1 98.19 93 ASP A CA 1
ATOM 702 C C . ASP A 1 93 ? 13.633 -18.422 -5.539 1 98.19 93 ASP A C 1
ATOM 704 O O . ASP A 1 93 ? 12.844 -17.969 -6.367 1 98.19 93 ASP A O 1
ATOM 708 N N . VAL A 1 94 ? 13.859 -17.891 -4.344 1 97.88 94 VAL A N 1
ATOM 709 C CA . VAL A 1 94 ? 13.25 -16.641 -3.893 1 97.88 94 VAL A CA 1
ATOM 710 C C . VAL A 1 94 ? 14.328 -15.586 -3.709 1 97.88 94 VAL A C 1
ATOM 712 O O . VAL A 1 94 ? 15.141 -15.664 -2.785 1 97.88 94 VAL A O 1
ATOM 715 N N . PRO A 1 95 ? 14.32 -14.578 -4.566 1 96.94 95 PRO A N 1
ATOM 716 C CA . PRO A 1 95 ? 15.305 -13.5 -4.371 1 96.94 95 PRO A CA 1
ATOM 717 C C . PRO A 1 95 ? 15.109 -12.75 -3.057 1 96.94 95 PRO A C 1
ATOM 719 O O . PRO A 1 95 ? 14 -12.734 -2.51 1 96.94 95 PRO A O 1
ATOM 722 N N . LYS A 1 96 ? 16.172 -12.133 -2.6 1 93.25 96 LYS A N 1
ATOM 723 C CA . LYS A 1 96 ? 16.078 -11.25 -1.446 1 93.25 96 LYS A CA 1
ATOM 724 C C . LYS A 1 96 ? 15.078 -10.125 -1.705 1 93.25 96 LYS A C 1
ATOM 726 O O . LYS A 1 96 ? 15 -9.594 -2.816 1 93.25 96 LYS A O 1
ATOM 731 N N . ASN A 1 97 ? 14.289 -9.742 -0.743 1 93.25 97 ASN A N 1
ATOM 732 C CA . ASN A 1 97 ? 13.352 -8.625 -0.756 1 93.25 97 ASN A CA 1
ATOM 733 C C . ASN A 1 97 ? 12.141 -8.914 -1.633 1 93.25 97 ASN A C 1
ATOM 735 O O . ASN A 1 97 ? 11.5 -7.996 -2.148 1 93.25 97 ASN A O 1
ATOM 739 N N . ALA A 1 98 ? 11.922 -10.203 -1.874 1 97.06 98 ALA A N 1
ATOM 740 C CA . ALA A 1 98 ? 10.703 -10.562 -2.584 1 97.06 98 ALA A CA 1
ATOM 741 C C . ALA A 1 98 ? 9.469 -10.062 -1.84 1 97.06 98 ALA A C 1
ATOM 743 O O . ALA A 1 98 ? 9.398 -10.141 -0.611 1 97.06 98 ALA A O 1
ATOM 744 N N . ILE A 1 99 ? 8.555 -9.57 -2.543 1 96.94 99 ILE A N 1
ATOM 745 C CA . ILE A 1 99 ? 7.348 -9.023 -1.937 1 96.94 99 ILE A CA 1
ATOM 746 C C . ILE A 1 99 ? 6.383 -10.156 -1.587 1 96.94 99 ILE A C 1
ATOM 748 O O . ILE A 1 99 ? 6.02 -10.953 -2.451 1 96.94 99 ILE A O 1
ATOM 752 N N . VAL A 1 100 ? 6.023 -10.203 -0.376 1 97.25 100 VAL A N 1
ATOM 753 C CA . VAL A 1 100 ? 5.094 -11.211 0.119 1 97.25 100 VAL A CA 1
ATOM 754 C C . VAL A 1 100 ? 3.656 -10.75 -0.106 1 97.25 100 VAL A C 1
ATOM 756 O O . VAL A 1 100 ? 3.291 -9.633 0.269 1 97.25 100 VAL A O 1
ATOM 759 N N . ALA A 1 101 ? 2.871 -11.625 -0.681 1 97.75 101 ALA A N 1
ATOM 760 C CA . ALA A 1 101 ? 1.494 -11.258 -1 1 97.75 101 ALA A CA 1
ATOM 761 C C . ALA A 1 101 ? 0.502 -12.102 -0.206 1 97.75 101 ALA A C 1
ATOM 763 O O . ALA A 1 101 ? -0.708 -11.875 -0.269 1 97.75 101 ALA A O 1
ATOM 764 N N . GLY A 1 102 ? 0.998 -13.039 0.521 1 96.75 102 GLY A N 1
ATOM 765 C CA . GLY A 1 102 ? 0.181 -13.914 1.349 1 96.75 102 GLY A CA 1
ATOM 766 C C . GLY A 1 102 ? 0.996 -14.906 2.15 1 96.75 102 GLY A C 1
ATOM 767 O O . GLY A 1 102 ? 2.215 -14.992 1.988 1 96.75 102 GLY A O 1
ATOM 768 N N . ILE A 1 103 ? 0.314 -15.625 3.031 1 95.44 103 ILE A N 1
ATOM 769 C CA . ILE A 1 103 ? 0.875 -16.734 3.807 1 95.44 103 ILE A CA 1
ATOM 770 C C . ILE A 1 103 ? 0.025 -17.984 3.613 1 95.44 103 ILE A C 1
ATOM 772 O O . ILE A 1 103 ? -1.192 -17.953 3.809 1 95.44 103 ILE A O 1
ATOM 776 N N . ALA A 1 104 ? 0.665 -19 3.246 1 95.38 104 ALA A N 1
ATOM 777 C CA . ALA A 1 104 ? -0.031 -20.266 2.998 1 95.38 104 ALA A CA 1
ATOM 778 C C . ALA A 1 104 ? -0.423 -20.938 4.309 1 95.38 104 ALA A C 1
ATOM 780 O O . ALA A 1 104 ? 0.031 -20.531 5.383 1 95.38 104 ALA A O 1
ATOM 781 N N . LYS A 1 105 ? -1.231 -21.938 4.195 1 93.31 105 LYS A N 1
ATOM 782 C CA . LYS A 1 105 ? -1.731 -22.672 5.359 1 93.31 105 LYS A CA 1
ATOM 783 C C . LYS A 1 105 ? -0.585 -23.281 6.156 1 93.31 105 LYS A C 1
ATOM 785 O O . LYS A 1 105 ? -0.672 -23.422 7.379 1 93.31 105 LYS A O 1
ATOM 790 N N . ASP A 1 106 ? 0.463 -23.625 5.492 1 93.94 106 ASP A N 1
ATOM 791 C CA . ASP A 1 106 ? 1.588 -24.266 6.172 1 93.94 106 ASP A CA 1
ATOM 792 C C . ASP A 1 106 ? 2.498 -23.219 6.82 1 93.94 106 ASP A C 1
ATOM 794 O O . ASP A 1 106 ? 3.547 -23.562 7.371 1 93.94 106 ASP A O 1
ATOM 798 N N . GLY A 1 107 ? 2.156 -21.984 6.703 1 93 107 GLY A N 1
ATOM 799 C CA . GLY A 1 107 ? 2.891 -20.922 7.367 1 93 107 GLY A CA 1
ATOM 800 C C . GLY A 1 107 ? 3.93 -20.266 6.477 1 93 107 GLY A C 1
ATOM 801 O O . GLY A 1 107 ? 4.535 -19.25 6.855 1 93 107 GLY A O 1
ATOM 802 N N . GLU A 1 108 ? 4.109 -20.797 5.266 1 94.88 108 GLU A N 1
ATOM 803 C CA . GLU A 1 108 ? 5.152 -20.266 4.387 1 94.88 108 GLU A CA 1
ATOM 804 C C . GLU A 1 108 ? 4.645 -19.094 3.564 1 94.88 108 GLU A C 1
ATOM 806 O O . GLU A 1 108 ? 3.484 -19.078 3.145 1 94.88 108 GLU A O 1
ATOM 811 N N . PRO A 1 109 ? 5.492 -18.156 3.27 1 96.5 109 PRO A N 1
ATOM 812 C CA . PRO A 1 109 ? 5.098 -17 2.469 1 96.5 109 PRO A CA 1
ATOM 813 C C . PRO A 1 109 ? 4.824 -17.359 1.01 1 96.5 109 PRO A C 1
ATOM 815 O O . PRO A 1 109 ? 5.43 -18.297 0.474 1 96.5 109 PRO A O 1
ATOM 818 N N . LEU A 1 110 ? 3.9 -16.609 0.445 1 97.88 110 LEU A N 1
ATOM 819 C CA . LEU A 1 110 ? 3.615 -16.625 -0.985 1 97.88 110 LEU A CA 1
ATOM 820 C C . LEU A 1 110 ? 4.078 -15.336 -1.652 1 97.88 110 LEU A C 1
ATOM 822 O O . LEU A 1 110 ? 3.781 -14.242 -1.172 1 97.88 110 LEU A O 1
ATOM 826 N N . TYR A 1 111 ? 4.801 -15.477 -2.756 1 98.62 111 TYR A N 1
ATOM 827 C CA . TYR A 1 111 ? 5.371 -14.344 -3.471 1 98.62 111 TYR A CA 1
ATOM 828 C C . TYR A 1 111 ? 4.695 -14.156 -4.824 1 98.62 111 TYR A C 1
ATOM 830 O O . TYR A 1 111 ? 4.027 -15.062 -5.324 1 98.62 111 TYR A O 1
ATOM 838 N N . ILE A 1 112 ? 4.895 -13.047 -5.402 1 98.88 112 ILE A N 1
ATOM 839 C CA . ILE A 1 112 ? 4.297 -12.664 -6.676 1 98.88 112 ILE A CA 1
ATOM 840 C C . ILE A 1 112 ? 5.242 -13.031 -7.816 1 98.88 112 ILE A C 1
ATOM 842 O O . ILE A 1 112 ? 6.41 -12.625 -7.816 1 98.88 112 ILE A O 1
ATOM 846 N N . VAL A 1 113 ? 4.746 -13.695 -8.781 1 98.88 113 VAL A N 1
ATOM 847 C CA . VAL A 1 113 ? 5.617 -14.07 -9.891 1 98.88 113 VAL A CA 1
ATOM 848 C C . VAL A 1 113 ? 4.965 -13.672 -11.211 1 98.88 113 VAL A C 1
ATOM 850 O O . VAL A 1 113 ? 3.738 -13.586 -11.305 1 98.88 113 VAL A O 1
ATOM 853 N N . LYS A 1 114 ? 5.75 -13.43 -12.148 1 98.88 114 LYS A N 1
ATOM 854 C CA . LYS A 1 114 ? 5.445 -13.281 -13.57 1 98.88 114 LYS A CA 1
ATOM 855 C C . LYS A 1 114 ? 6.109 -14.383 -14.391 1 98.88 114 LYS A C 1
ATOM 857 O O . LYS A 1 114 ? 7.312 -14.633 -14.258 1 98.88 114 LYS A O 1
ATOM 862 N N . GLY A 1 115 ? 5.371 -15.055 -15.109 1 98.69 115 GLY A N 1
ATOM 863 C CA . GLY A 1 115 ? 5.887 -16.125 -15.953 1 98.69 115 GLY A CA 1
ATOM 864 C C . GLY A 1 115 ? 5.141 -16.234 -17.266 1 98.69 115 GLY A C 1
ATOM 865 O O . GLY A 1 115 ? 4.398 -15.336 -17.656 1 98.69 115 GLY A O 1
ATOM 866 N N . VAL A 1 116 ? 5.488 -17.312 -17.969 1 98.31 116 VAL A N 1
ATOM 867 C CA . VAL A 1 116 ? 4.879 -17.562 -19.266 1 98.31 116 VAL A CA 1
ATOM 868 C C . VAL A 1 116 ? 4.16 -18.906 -19.266 1 98.31 116 VAL A C 1
ATOM 870 O O . VAL A 1 116 ? 4.703 -19.906 -18.797 1 98.31 116 VAL A O 1
ATOM 873 N N . VAL A 1 117 ? 2.971 -18.875 -19.672 1 97.25 117 VAL A N 1
ATOM 874 C CA . VAL A 1 117 ? 2.182 -20.078 -19.875 1 97.25 117 VAL A CA 1
ATOM 875 C C . VAL A 1 117 ? 1.422 -19.984 -21.203 1 97.25 117 VAL A C 1
ATOM 877 O O . VAL A 1 117 ? 0.784 -18.969 -21.484 1 97.25 117 VAL A O 1
ATOM 880 N N . ASN A 1 118 ? 1.625 -21.031 -22.062 1 95.38 118 ASN A N 1
ATOM 881 C CA . ASN A 1 118 ? 1.017 -21.047 -23.375 1 95.38 118 ASN A CA 1
ATOM 882 C C . ASN A 1 118 ? 1.356 -19.797 -24.172 1 95.38 118 ASN A C 1
ATOM 884 O O . ASN A 1 118 ? 0.469 -19.156 -24.734 1 95.38 118 ASN A O 1
ATOM 888 N N . ASP A 1 119 ? 2.52 -19.328 -24.016 1 94.94 119 ASP A N 1
ATOM 889 C CA . ASP A 1 119 ? 3.131 -18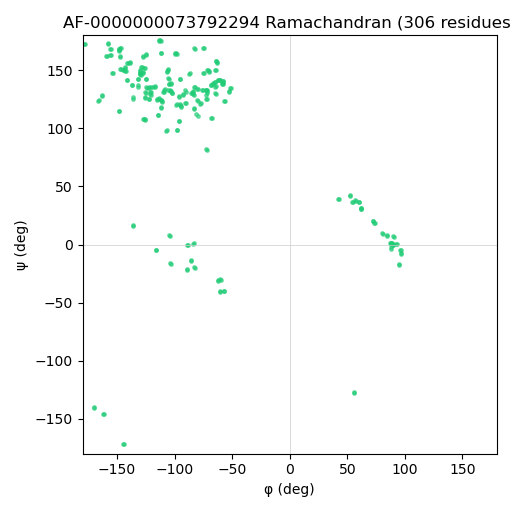.234 -24.781 1 94.94 119 ASP A CA 1
ATOM 890 C C . ASP A 1 119 ? 2.541 -16.891 -24.391 1 94.94 119 ASP A C 1
ATOM 892 O O . ASP A 1 119 ? 2.58 -15.938 -25.172 1 94.94 119 ASP A O 1
ATOM 896 N N . GLU A 1 120 ? 1.932 -16.875 -23.25 1 95.19 120 GLU A N 1
ATOM 897 C CA . GLU A 1 120 ? 1.396 -15.609 -22.75 1 95.19 120 GLU A CA 1
ATOM 898 C C . GLU A 1 120 ? 1.941 -15.297 -21.359 1 95.19 120 GLU A C 1
ATOM 900 O O . GLU A 1 120 ? 2.133 -16.203 -20.547 1 95.19 120 GLU A O 1
ATOM 905 N N . THR A 1 121 ? 2.189 -14.062 -21.172 1 97.06 121 THR A N 1
ATOM 906 C CA . THR A 1 121 ? 2.594 -13.617 -19.844 1 97.06 121 THR A CA 1
ATOM 907 C C . THR A 1 121 ? 1.464 -13.812 -18.828 1 97.06 121 THR A C 1
ATOM 909 O O . THR A 1 121 ? 0.294 -13.594 -19.156 1 97.06 121 THR A O 1
ATOM 912 N N . CYS A 1 122 ? 1.787 -14.242 -17.656 1 98.06 122 CYS A N 1
ATOM 913 C CA . CYS A 1 122 ? 0.82 -14.516 -16.594 1 98.06 122 CYS A CA 1
ATOM 914 C C . CYS A 1 122 ? 1.409 -14.203 -15.219 1 98.06 122 CYS A C 1
ATOM 916 O O . CYS A 1 122 ? 2.623 -14.305 -15.023 1 98.06 122 CYS A O 1
ATOM 918 N N . PHE A 1 123 ? 0.564 -13.852 -14.328 1 98.88 123 PHE A N 1
ATOM 919 C CA . PHE A 1 123 ? 0.983 -13.672 -12.945 1 98.88 123 PHE A CA 1
ATOM 920 C C . PHE A 1 123 ? 0.479 -14.82 -12.078 1 98.88 123 PHE A C 1
ATOM 922 O O . PHE A 1 123 ? -0.592 -15.375 -12.328 1 98.88 123 PHE A O 1
ATOM 929 N N . GLY A 1 124 ? 1.268 -15.109 -11.07 1 98.88 124 GLY A N 1
ATOM 930 C CA . GLY A 1 124 ? 0.916 -16.203 -10.164 1 98.88 124 GLY A CA 1
ATOM 931 C C . GLY A 1 124 ? 1.657 -16.141 -8.844 1 98.88 124 GLY A C 1
ATOM 932 O O . GLY A 1 124 ? 1.841 -15.055 -8.281 1 98.88 124 GLY A O 1
ATOM 933 N N . LYS A 1 125 ? 1.957 -17.375 -8.328 1 98.88 125 LYS A N 1
ATOM 934 C CA . LYS A 1 125 ? 2.543 -17.406 -6.996 1 98.88 125 LYS A CA 1
ATOM 935 C C . LYS A 1 125 ? 3.799 -18.266 -6.953 1 98.88 125 LYS A C 1
ATOM 937 O O . LYS A 1 125 ? 3.934 -19.203 -7.738 1 98.88 125 LYS A O 1
ATOM 942 N N . LEU A 1 126 ? 4.691 -17.875 -6.137 1 98.69 126 LEU A N 1
ATOM 943 C CA . LEU A 1 126 ? 5.82 -18.656 -5.676 1 98.69 126 LEU A CA 1
ATOM 944 C C . LEU A 1 126 ? 5.68 -19 -4.199 1 98.69 126 LEU A C 1
ATOM 946 O O . LEU A 1 126 ? 5.484 -18.125 -3.365 1 98.69 126 LEU A O 1
ATOM 950 N N . HIS A 1 127 ? 5.605 -20.281 -3.961 1 97.94 127 HIS A N 1
ATOM 951 C CA . HIS A 1 127 ? 5.457 -20.797 -2.607 1 97.94 127 HIS A CA 1
ATOM 952 C C . HIS A 1 127 ? 6.812 -21.156 -2.004 1 97.94 127 HIS 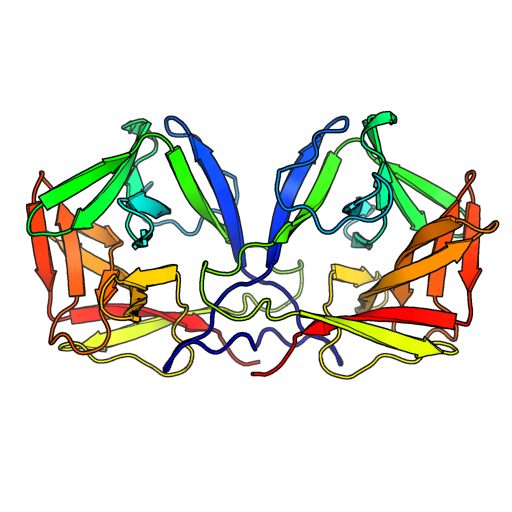A C 1
ATOM 954 O O . HIS A 1 127 ? 7.504 -22.047 -2.5 1 97.94 127 HIS A O 1
ATOM 960 N N . GLU A 1 128 ? 7.148 -20.469 -0.914 1 97.31 128 GLU A N 1
ATOM 961 C CA . GLU A 1 128 ? 8.438 -20.734 -0.28 1 97.31 128 GLU A CA 1
ATOM 962 C C . GLU A 1 128 ? 8.602 -22.234 -0.004 1 97.31 128 GLU A C 1
ATOM 964 O O . GLU A 1 128 ? 7.707 -22.875 0.549 1 97.31 128 GLU A O 1
ATOM 969 N N . GLY A 1 129 ? 9.758 -22.766 -0.385 1 96.62 129 GLY A N 1
ATOM 970 C CA . GLY A 1 129 ? 10.047 -24.172 -0.132 1 96.62 129 GLY A CA 1
ATOM 971 C C . GLY A 1 129 ? 9.711 -25.078 -1.307 1 96.62 129 GLY A C 1
ATOM 972 O O . GLY A 1 129 ? 10.094 -26.25 -1.329 1 96.62 129 GLY A O 1
ATOM 973 N N . HIS A 1 130 ? 8.891 -24.594 -2.246 1 98.06 130 HIS A N 1
ATOM 974 C CA . HIS A 1 130 ? 8.594 -25.391 -3.432 1 98.06 130 HIS A CA 1
ATOM 975 C C . HIS A 1 130 ? 9.695 -25.25 -4.477 1 98.06 130 HIS A C 1
ATOM 977 O O . HIS A 1 130 ? 10.531 -24.359 -4.391 1 98.06 130 HIS A O 1
ATOM 983 N N . SER A 1 131 ? 9.656 -26.109 -5.5 1 98.56 131 SER A N 1
ATOM 984 C CA . SER A 1 131 ? 10.734 -26.156 -6.484 1 98.56 131 SER A CA 1
ATOM 985 C C . SER A 1 131 ? 10.32 -25.484 -7.789 1 98.56 131 SER A C 1
ATOM 987 O O . SER A 1 131 ? 11 -25.625 -8.812 1 98.56 131 SER A O 1
ATOM 989 N N . CYS A 1 132 ? 9.18 -24.844 -7.828 1 98.81 132 CYS A N 1
ATOM 990 C CA . CYS A 1 132 ? 8.641 -24.156 -9 1 98.81 132 CYS A CA 1
ATOM 991 C C . CYS A 1 132 ? 7.668 -23.062 -8.594 1 98.81 132 CYS A C 1
ATOM 993 O O . CYS A 1 132 ? 7.348 -22.922 -7.41 1 98.81 132 CYS A O 1
ATOM 995 N N . ALA A 1 133 ? 7.305 -22.219 -9.555 1 98.81 133 ALA A N 1
ATOM 996 C CA . ALA A 1 133 ? 6.207 -21.281 -9.398 1 98.81 133 ALA A CA 1
ATOM 997 C C . ALA A 1 133 ? 4.93 -21.797 -10.047 1 98.81 133 ALA A C 1
ATOM 999 O O . ALA A 1 133 ? 4.969 -22.734 -10.844 1 98.81 133 ALA A O 1
ATOM 1000 N N . TYR A 1 134 ? 3.787 -21.203 -9.727 1 98.94 134 TYR A N 1
ATOM 1001 C CA . TYR A 1 134 ? 2.49 -21.672 -10.211 1 98.94 134 TYR A CA 1
ATOM 1002 C C . TYR A 1 134 ? 1.733 -20.531 -10.898 1 98.94 134 TYR A C 1
ATOM 1004 O O . TYR A 1 134 ? 1.607 -19.438 -10.336 1 98.94 134 TYR A O 1
ATOM 1012 N N . LEU A 1 135 ? 1.241 -20.828 -12.062 1 98.88 135 LEU A N 1
ATOM 1013 C CA . LEU A 1 135 ? 0.458 -19.859 -12.828 1 98.88 135 LEU A CA 1
ATOM 1014 C C . LEU A 1 135 ? -0.947 -20.391 -13.094 1 98.88 135 LEU A C 1
ATOM 1016 O O . LEU A 1 135 ? -1.118 -21.562 -13.438 1 98.88 135 LEU A O 1
ATOM 1020 N N . PRO A 1 136 ? -1.899 -19.547 -12.906 1 98.81 136 PRO A N 1
ATOM 1021 C CA . PRO A 1 136 ? -3.268 -19.938 -13.242 1 98.81 136 PRO A CA 1
ATOM 1022 C C . PRO A 1 136 ? -3.588 -19.766 -14.727 1 98.81 136 PRO A C 1
ATOM 1024 O O . PRO A 1 136 ? -3.412 -18.672 -15.273 1 98.81 136 PRO A O 1
ATOM 1027 N N . TRP A 1 137 ? -4.102 -20.797 -15.32 1 97.94 137 TRP A N 1
ATOM 1028 C CA . TRP A 1 137 ? -4.438 -20.703 -16.734 1 97.94 137 TRP A CA 1
ATOM 1029 C C . TRP A 1 137 ? -5.391 -21.828 -17.156 1 97.94 137 TRP A C 1
ATOM 1031 O O . TRP A 1 137 ? -5.164 -23 -16.828 1 97.94 137 TRP A O 1
ATOM 1041 N N . GLY A 1 138 ? -6.449 -21.391 -17.781 1 97.25 138 GLY A N 1
ATOM 1042 C CA . GLY A 1 138 ? -7.344 -22.359 -18.375 1 97.25 138 GLY A CA 1
ATOM 1043 C C . GLY A 1 138 ? -7.965 -23.297 -17.359 1 97.25 138 GLY A C 1
ATOM 1044 O O . GLY A 1 138 ? -8.133 -24.5 -17.625 1 97.25 138 GLY A O 1
ATOM 1045 N N . GLY A 1 139 ? -8.156 -22.875 -16.266 1 98.06 139 GLY A N 1
ATOM 1046 C CA . GLY A 1 139 ? -8.82 -23.672 -15.242 1 98.06 139 GLY A CA 1
ATOM 1047 C C . GLY A 1 139 ? -7.852 -24.516 -14.422 1 98.06 139 GLY A C 1
ATOM 1048 O O . GLY A 1 139 ? -8.258 -25.219 -13.5 1 98.06 139 GLY A O 1
ATOM 1049 N N . LYS A 1 140 ? -6.578 -24.391 -14.742 1 98.25 140 LYS A N 1
ATOM 1050 C CA . LYS A 1 140 ? -5.582 -25.234 -14.094 1 98.25 140 LYS A CA 1
ATOM 1051 C C . LYS A 1 140 ? -4.449 -24.406 -13.508 1 98.25 140 LYS A C 1
ATOM 1053 O O . LYS A 1 140 ? -4.328 -23.203 -13.812 1 98.25 140 LYS A O 1
ATOM 1058 N N . GLU A 1 141 ? -3.746 -25 -12.641 1 98.5 141 GLU A N 1
ATOM 1059 C CA . GLU A 1 141 ? -2.482 -24.5 -12.125 1 98.5 141 GLU A CA 1
ATOM 1060 C C . GLU A 1 141 ? -1.294 -25.094 -12.859 1 98.5 141 GLU A C 1
ATOM 1062 O O . GLU A 1 141 ? -1.113 -26.328 -12.859 1 98.5 141 GLU A O 1
ATOM 1067 N N . TYR A 1 142 ? -0.454 -24.25 -13.5 1 98.62 142 TYR A N 1
ATOM 1068 C CA . TYR A 1 142 ? 0.721 -24.688 -14.234 1 98.62 142 TYR A CA 1
ATOM 1069 C C . TYR A 1 142 ? 1.997 -24.422 -13.445 1 98.62 142 TYR A C 1
ATOM 1071 O O . TYR A 1 142 ? 2.201 -23.312 -12.953 1 98.62 142 TYR A O 1
ATOM 1079 N N . SER A 1 143 ? 2.83 -25.406 -13.359 1 98.75 143 SER A N 1
ATOM 1080 C CA . SER A 1 143 ? 4.152 -25.234 -12.766 1 98.75 143 SER A CA 1
ATOM 1081 C C . SER A 1 143 ? 5.152 -24.703 -13.781 1 98.75 143 SER A C 1
ATOM 1083 O O . SER A 1 143 ? 5.211 -25.188 -14.914 1 98.75 143 SER A O 1
ATOM 1085 N N . VAL A 1 144 ? 5.887 -23.688 -13.414 1 98.75 144 VAL A N 1
ATOM 1086 C CA . VAL A 1 144 ? 6.938 -23.156 -14.273 1 98.75 144 VAL A CA 1
ATOM 1087 C C . VAL A 1 144 ? 8.242 -23.047 -13.492 1 98.75 144 VAL A C 1
ATOM 1089 O O . VAL A 1 144 ? 8.234 -22.703 -12.305 1 98.75 144 VAL A O 1
ATOM 1092 N N . ASN A 1 145 ? 9.336 -23.281 -14.219 1 98.69 145 ASN A N 1
ATOM 1093 C CA . ASN A 1 145 ? 10.633 -23.297 -13.539 1 98.69 145 ASN A CA 1
ATOM 1094 C C . ASN A 1 145 ? 11.406 -22 -13.797 1 98.69 145 ASN A C 1
ATOM 1096 O O . ASN A 1 145 ? 12.398 -21.719 -13.117 1 98.69 145 ASN A O 1
ATOM 1100 N N . GLU A 1 146 ? 11.016 -21.266 -14.773 1 98.75 146 GLU A N 1
ATOM 1101 C CA . GLU A 1 146 ? 11.562 -19.938 -15.055 1 98.75 146 GLU A CA 1
ATOM 1102 C C . GLU A 1 146 ? 10.516 -18.844 -14.836 1 98.75 146 GLU A C 1
ATOM 1104 O O . GLU A 1 146 ? 9.406 -18.938 -15.367 1 98.75 146 GLU A O 1
ATOM 1109 N N . TYR A 1 147 ? 10.789 -17.875 -14.039 1 98.88 147 TYR A N 1
ATOM 1110 C CA . TYR A 1 147 ? 9.844 -16.812 -13.672 1 98.88 147 TYR A CA 1
ATOM 1111 C C . TYR A 1 147 ? 10.57 -15.578 -13.172 1 98.88 147 TYR A C 1
ATOM 1113 O O . TYR A 1 147 ? 11.773 -15.625 -12.898 1 98.88 147 TYR A O 1
ATOM 1121 N N . ASP A 1 148 ? 9.93 -14.5 -13.148 1 98.88 148 ASP A N 1
ATOM 1122 C CA . ASP A 1 148 ? 10.367 -13.281 -12.477 1 98.88 148 ASP A CA 1
ATOM 1123 C C . ASP A 1 148 ? 9.617 -13.078 -11.164 1 98.88 148 ASP A C 1
ATOM 1125 O O . ASP A 1 148 ? 8.406 -13.305 -11.094 1 98.88 148 ASP A O 1
ATOM 1129 N N . VAL A 1 149 ? 10.328 -12.656 -10.133 1 98.81 149 VAL A N 1
ATOM 1130 C CA . VAL A 1 149 ? 9.734 -12.383 -8.828 1 98.81 149 VAL A CA 1
ATOM 1131 C C . VAL A 1 149 ? 9.727 -10.875 -8.57 1 98.81 149 VAL A C 1
ATOM 1133 O O . VAL A 1 149 ? 10.711 -10.188 -8.852 1 98.81 149 VAL A O 1
ATOM 1136 N N . LEU A 1 150 ? 8.609 -10.336 -8.125 1 98.5 150 LEU A N 1
ATOM 1137 C CA . LEU A 1 150 ? 8.555 -8.93 -7.758 1 98.5 150 LEU A CA 1
ATOM 1138 C C . LEU A 1 150 ? 9.312 -8.672 -6.461 1 98.5 150 LEU A C 1
ATOM 1140 O O . LEU A 1 150 ? 9.039 -9.312 -5.441 1 98.5 150 LEU A O 1
ATOM 1144 N N . VAL A 1 151 ? 10.266 -7.742 -6.473 1 96.94 151 VAL A N 1
ATOM 1145 C CA . VAL A 1 151 ? 11.094 -7.496 -5.297 1 96.94 151 VAL A CA 1
ATOM 1146 C C . VAL A 1 151 ? 11.117 -6 -4.988 1 96.94 151 VAL A C 1
ATOM 1148 O O . VAL A 1 151 ? 10.953 -5.172 -5.887 1 96.94 151 VAL A O 1
ATOM 1151 N N . TRP A 1 152 ? 11.258 -5.762 -3.717 1 93.06 152 TRP A N 1
ATOM 1152 C CA . TRP A 1 152 ? 11.539 -4.379 -3.334 1 93.06 152 TRP A CA 1
ATOM 1153 C C . TRP A 1 152 ? 12.883 -3.922 -3.877 1 93.06 152 TRP A C 1
ATOM 1155 O O . TRP A 1 152 ? 13.867 -4.672 -3.836 1 93.06 152 TRP A O 1
ATOM 1165 N N . GLN A 1 153 ? 12.836 -2.684 -4.406 1 88.25 153 GLN A N 1
ATOM 1166 C CA . GLN A 1 153 ? 14.094 -2.1 -4.855 1 88.25 153 GLN A CA 1
ATOM 1167 C C . GLN A 1 153 ? 14.664 -1.154 -3.801 1 88.25 153 GLN A C 1
ATOM 1169 O O . GLN A 1 153 ? 13.992 -0.213 -3.375 1 88.25 153 GLN A O 1
ATOM 1174 N N . LYS A 1 154 ? 15.891 -1.478 -3.328 1 71.94 154 LYS A N 1
ATOM 1175 C CA . LYS A 1 154 ? 16.609 -0.65 -2.361 1 71.94 154 LYS A CA 1
ATOM 1176 C C . LYS A 1 154 ? 17.281 0.536 -3.045 1 71.94 154 LYS A C 1
ATOM 1178 O O . LYS A 1 154 ? 17.891 0.383 -4.102 1 71.94 154 LYS A O 1
ATOM 1183 N N . HIS A 1 155 ? 16.766 1.715 -2.764 1 67.56 155 HIS A N 1
ATOM 1184 C CA . HIS A 1 155 ? 17.578 2.828 -3.221 1 67.56 155 HIS A CA 1
ATOM 1185 C C . HIS A 1 155 ? 18.234 3.555 -2.045 1 67.56 155 HIS A C 1
ATOM 1187 O O . HIS A 1 155 ? 17.688 3.564 -0.94 1 67.56 155 HIS A O 1
ATOM 1193 N N . MET B 1 1 ? 11.078 -2.809 8.125 1 58.25 1 MET B N 1
ATOM 1194 C CA . MET B 1 1 ? 10.414 -3.527 7.043 1 58.25 1 MET B CA 1
ATOM 1195 C C . MET B 1 1 ? 9.648 -4.73 7.578 1 58.25 1 MET B C 1
ATOM 1197 O O . MET B 1 1 ? 10.016 -5.301 8.609 1 58.25 1 MET B O 1
ATOM 1201 N N . ALA B 1 2 ? 8.391 -4.84 7.152 1 69.31 2 ALA B N 1
ATOM 1202 C CA . ALA B 1 2 ? 7.566 -5.934 7.656 1 69.31 2 ALA B CA 1
ATOM 1203 C C . ALA B 1 2 ? 7.996 -7.266 7.051 1 69.31 2 ALA B C 1
ATOM 1205 O O . ALA B 1 2 ? 7.43 -7.715 6.051 1 69.31 2 ALA B O 1
ATOM 1206 N N . LYS B 1 3 ? 9.102 -7.891 7.668 1 76.06 3 LYS B N 1
ATOM 1207 C CA . LYS B 1 3 ? 9.711 -9.117 7.16 1 76.06 3 LYS B CA 1
ATOM 1208 C C . LYS B 1 3 ? 8.805 -10.32 7.406 1 76.06 3 LYS B C 1
ATOM 1210 O O . LYS B 1 3 ? 8.195 -10.438 8.469 1 76.06 3 LYS B O 1
ATOM 1215 N N . VAL B 1 4 ? 8.625 -11.008 6.402 1 77.69 4 VAL B N 1
ATOM 1216 C CA . VAL B 1 4 ? 7.965 -12.312 6.453 1 77.69 4 VAL B CA 1
ATOM 1217 C C . VAL B 1 4 ? 8.844 -13.359 5.773 1 77.69 4 VAL B C 1
ATOM 1219 O O . VAL B 1 4 ? 8.977 -13.367 4.547 1 77.69 4 VAL B O 1
ATOM 1222 N N . GLY B 1 5 ? 9.445 -14.25 6.484 1 73.31 5 GLY B N 1
ATOM 1223 C CA . GLY B 1 5 ? 10.43 -15.133 5.879 1 73.31 5 GLY B CA 1
ATOM 1224 C C . GLY B 1 5 ? 11.547 -14.391 5.184 1 73.31 5 GLY B C 1
ATOM 1225 O O . GLY B 1 5 ? 12.195 -13.523 5.781 1 73.31 5 GLY B O 1
ATOM 1226 N N . ARG B 1 6 ? 11.82 -14.719 3.939 1 78.38 6 ARG B N 1
ATOM 1227 C CA . ARG B 1 6 ? 12.867 -14.07 3.15 1 78.38 6 ARG B CA 1
ATOM 1228 C C . ARG B 1 6 ? 12.32 -12.844 2.42 1 78.38 6 ARG B C 1
ATOM 1230 O O . ARG B 1 6 ? 13.062 -12.148 1.726 1 78.38 6 ARG B O 1
ATOM 1237 N N . GLY B 1 7 ? 11 -12.664 2.664 1 91.06 7 GLY B N 1
ATOM 1238 C CA . GLY B 1 7 ? 10.367 -11.609 1.889 1 91.06 7 GLY B CA 1
ATOM 1239 C C . GLY B 1 7 ? 9.914 -10.438 2.738 1 91.06 7 GLY B C 1
ATOM 1240 O O . GLY B 1 7 ? 10.203 -10.375 3.934 1 91.06 7 GLY B O 1
ATOM 1241 N N . LEU B 1 8 ? 9.414 -9.414 2.104 1 92.12 8 LEU B N 1
ATOM 1242 C CA . LEU B 1 8 ? 8.883 -8.203 2.721 1 92.12 8 LEU B CA 1
ATOM 1243 C C . LEU B 1 8 ? 7.434 -7.977 2.314 1 92.12 8 LEU B C 1
ATOM 1245 O O . LEU B 1 8 ? 7.082 -8.117 1.14 1 92.12 8 LEU B O 1
ATOM 1249 N N . GLN B 1 9 ? 6.613 -7.633 3.289 1 93.5 9 GLN B N 1
ATOM 1250 C CA . GLN B 1 9 ? 5.215 -7.367 2.975 1 93.5 9 GLN B CA 1
ATOM 1251 C C . GLN B 1 9 ? 4.953 -5.867 2.861 1 93.5 9 GLN B C 1
ATOM 1253 O O . GLN B 1 9 ? 5.766 -5.055 3.307 1 93.5 9 GLN B O 1
ATOM 1258 N N . ILE B 1 10 ? 3.826 -5.547 2.279 1 94.06 10 ILE B N 1
ATOM 1259 C CA . ILE B 1 10 ? 3.295 -4.188 2.24 1 94.06 10 ILE B CA 1
ATOM 1260 C C . ILE B 1 10 ? 2.26 -4.008 3.35 1 94.06 10 ILE B C 1
ATOM 1262 O O . ILE B 1 10 ? 1.088 -4.352 3.176 1 94.06 10 ILE B O 1
ATOM 1266 N N . PRO B 1 11 ? 2.621 -3.467 4.395 1 94.56 11 PRO B N 1
ATOM 1267 C CA . PRO B 1 11 ? 1.701 -3.461 5.535 1 94.56 11 PRO B CA 1
ATOM 1268 C C . PRO B 1 11 ? 0.67 -2.338 5.457 1 94.56 11 PRO B C 1
ATOM 1270 O O . PRO B 1 11 ? -0.327 -2.357 6.184 1 94.56 11 PRO B O 1
ATOM 1273 N N . LEU B 1 12 ? 0.967 -1.331 4.684 1 97.19 12 LEU B N 1
ATOM 1274 C CA . LEU B 1 12 ? 0.088 -0.18 4.512 1 97.19 12 LEU B CA 1
ATOM 1275 C C . LEU B 1 12 ? -0.139 0.116 3.033 1 97.19 12 LEU B C 1
ATOM 1277 O O . LEU B 1 12 ? 0.766 -0.059 2.213 1 97.19 12 LEU B O 1
ATOM 1281 N N . SER B 1 13 ? -1.274 0.592 2.711 1 98.25 13 SER B N 1
ATOM 1282 C CA . SER B 1 13 ? -1.65 0.932 1.342 1 98.25 13 SER B CA 1
ATOM 1283 C C . SER B 1 13 ? -2.396 2.26 1.287 1 98.25 13 SER B C 1
ATOM 1285 O O . SER B 1 13 ? -3.23 2.547 2.148 1 98.25 13 SER B O 1
ATOM 1287 N N . TRP B 1 14 ? -2.08 3.059 0.336 1 98.5 14 TRP B N 1
ATOM 1288 C CA . TRP B 1 14 ? -2.883 4.23 0.008 1 98.5 14 TRP B CA 1
ATOM 1289 C C . TRP B 1 14 ? -4.055 3.855 -0.889 1 98.5 14 TRP B C 1
ATOM 1291 O O . TRP B 1 14 ? -3.863 3.434 -2.031 1 98.5 14 TRP B O 1
ATOM 1301 N N . ILE B 1 15 ? -5.27 4.047 -0.412 1 98.62 15 ILE B N 1
ATOM 1302 C CA . ILE B 1 15 ? -6.465 3.652 -1.149 1 98.62 15 ILE B CA 1
ATOM 1303 C C . ILE B 1 15 ? -7.234 4.898 -1.586 1 98.62 15 ILE B C 1
ATOM 1305 O O . ILE B 1 15 ? -7.609 5.727 -0.753 1 98.62 15 ILE B O 1
ATOM 1309 N N . PRO B 1 16 ? -7.48 5.012 -2.863 1 98 16 PRO B N 1
ATOM 1310 C CA . PRO B 1 16 ? -8.234 6.184 -3.32 1 98 16 PRO B CA 1
ATOM 1311 C C . PRO B 1 16 ? -9.648 6.238 -2.738 1 98 16 PRO B C 1
ATOM 1313 O O . PRO B 1 16 ? -10.281 5.195 -2.555 1 98 16 PRO B O 1
ATOM 1316 N N . GLY B 1 17 ? -10.023 7.426 -2.43 1 97.81 17 GLY B N 1
ATOM 1317 C CA . GLY B 1 17 ? -11.375 7.684 -1.966 1 97.81 17 GLY B CA 1
ATOM 1318 C C . GLY B 1 17 ? -11.891 9.055 -2.367 1 97.81 17 GLY B C 1
ATOM 1319 O O . GLY B 1 17 ? -11.133 9.891 -2.867 1 97.81 17 GLY B O 1
ATOM 1320 N N . ARG B 1 18 ? -13.164 9.203 -2.172 1 98.19 18 ARG B N 1
ATOM 1321 C CA . ARG B 1 18 ? -13.812 10.477 -2.461 1 98.19 18 ARG B CA 1
ATOM 1322 C C . ARG B 1 18 ? -15.062 10.664 -1.609 1 98.19 18 ARG B C 1
ATOM 1324 O O . ARG B 1 18 ? -15.672 9.68 -1.176 1 98.19 18 ARG B O 1
ATOM 1331 N N . ASP B 1 19 ? -15.352 11.906 -1.27 1 98.44 19 ASP B N 1
ATOM 1332 C CA . ASP B 1 19 ? -16.625 12.328 -0.705 1 98.44 19 ASP B CA 1
ATOM 1333 C C . ASP B 1 19 ? -16.906 11.602 0.613 1 98.44 19 ASP B C 1
ATOM 1335 O O . ASP B 1 19 ? -18.031 11.188 0.871 1 98.44 19 ASP B O 1
ATOM 1339 N N . GLY B 1 20 ? -15.906 11.414 1.307 1 98.06 20 GLY B N 1
ATOM 1340 C CA . GLY B 1 20 ? -16.094 10.891 2.648 1 98.06 20 GLY B CA 1
ATOM 1341 C C . GLY B 1 20 ? -15.914 9.383 2.727 1 98.06 20 GLY B C 1
ATOM 1342 O O . GLY B 1 20 ? -15.938 8.805 3.816 1 98.06 20 GLY B O 1
ATOM 1343 N N . PHE B 1 21 ? -15.773 8.734 1.562 1 97.88 21 PHE B N 1
ATOM 1344 C CA . PHE B 1 21 ? -15.508 7.297 1.578 1 97.88 21 PHE B CA 1
ATOM 1345 C C . PHE B 1 21 ? -14.25 6.992 2.385 1 97.88 21 PHE B C 1
ATOM 1347 O O . PHE B 1 21 ? -13.188 7.555 2.125 1 97.88 21 PHE B O 1
ATOM 1354 N N . CYS B 1 22 ? -14.375 6.156 3.375 1 97.75 22 CYS B N 1
ATOM 1355 C CA . CYS B 1 22 ? -13.281 5.684 4.211 1 97.75 22 CYS B CA 1
ATOM 1356 C C . CYS B 1 22 ? -13.227 4.164 4.238 1 97.75 22 CYS B C 1
ATOM 1358 O O . CYS B 1 22 ? -14.086 3.518 4.836 1 97.75 22 CYS B O 1
ATOM 1360 N N . PRO B 1 23 ? -12.25 3.578 3.58 1 96.88 23 PRO B N 1
ATOM 1361 C CA . PRO B 1 23 ? -12.195 2.115 3.514 1 96.88 23 PRO B CA 1
ATOM 1362 C C . PRO B 1 23 ? -11.992 1.471 4.883 1 96.88 23 PRO B C 1
ATOM 1364 O O . PRO B 1 23 ? -11.5 2.121 5.809 1 96.88 23 PRO B O 1
ATOM 1367 N N . ALA B 1 24 ? -12.414 0.174 4.906 1 93.62 24 ALA B N 1
ATOM 1368 C CA . ALA B 1 24 ? -12.094 -0.61 6.094 1 93.62 24 ALA B CA 1
ATOM 1369 C C . ALA B 1 24 ? -10.578 -0.713 6.289 1 93.62 24 ALA B C 1
ATOM 1371 O O . ALA B 1 24 ? -9.828 -0.803 5.312 1 93.62 24 ALA B O 1
ATOM 1372 N N . GLY B 1 25 ? -10.164 -0.649 7.5 1 96.12 25 GLY B N 1
ATOM 1373 C CA . GLY B 1 25 ? -8.75 -0.812 7.809 1 96.12 25 GLY B CA 1
ATOM 1374 C C . GLY B 1 25 ? -7.98 0.495 7.789 1 96.12 25 GLY B C 1
ATOM 1375 O O . GLY B 1 25 ? -6.754 0.5 7.898 1 96.12 25 GLY B O 1
ATOM 1376 N N . ALA B 1 26 ? -8.703 1.619 7.641 1 98.38 26 ALA B N 1
ATOM 1377 C CA . ALA B 1 26 ? -8.047 2.92 7.66 1 98.38 26 ALA B CA 1
ATOM 1378 C C . ALA B 1 26 ? -7.309 3.141 8.977 1 98.38 26 ALA B C 1
ATOM 1380 O O . ALA B 1 26 ? -7.816 2.785 10.047 1 98.38 26 ALA B O 1
ATOM 1381 N N . VAL B 1 27 ? -6.125 3.691 8.914 1 98.44 27 VAL B N 1
ATOM 1382 C CA . VAL B 1 27 ? -5.453 4.172 10.117 1 98.44 27 VAL B CA 1
ATOM 1383 C C . VAL B 1 27 ? -6.207 5.375 10.68 1 98.44 27 VAL B C 1
ATOM 1385 O O . VAL B 1 27 ? -6.207 6.453 10.086 1 98.44 27 VAL B O 1
ATOM 1388 N N . SER B 1 28 ? -6.859 5.172 11.797 1 98 28 SER B N 1
ATOM 1389 C CA . SER B 1 28 ? -7.809 6.18 12.258 1 98 28 SER B CA 1
ATOM 1390 C C . SER B 1 28 ? -7.781 6.309 13.781 1 98 28 SER B C 1
ATOM 1392 O O . SER B 1 28 ? -7.281 5.418 14.469 1 98 28 SER B O 1
ATOM 1394 N N . VAL B 1 29 ? -8.117 7.469 14.211 1 96.25 29 VAL B N 1
ATOM 1395 C CA . VAL B 1 29 ? -8.43 7.758 15.602 1 96.25 29 VAL B CA 1
ATOM 1396 C C . VAL B 1 29 ? -9.727 8.547 15.688 1 96.25 29 VAL B C 1
ATOM 1398 O O . VAL B 1 29 ? -9.914 9.531 14.969 1 96.25 29 VAL B O 1
ATOM 1401 N N . ASP B 1 30 ? -10.641 8.234 16.625 1 91.31 30 ASP B N 1
ATOM 1402 C CA . ASP B 1 30 ? -11.875 8.961 16.906 1 91.31 30 ASP B CA 1
ATOM 1403 C C . ASP B 1 30 ? -12.57 9.383 15.617 1 91.31 30 ASP B C 1
ATOM 1405 O O . ASP B 1 30 ? -12.922 10.555 15.445 1 91.31 30 ASP B O 1
ATOM 1409 N N . ASN B 1 31 ? -12.633 8.633 14.547 1 91.38 31 ASN B N 1
ATOM 1410 C CA . ASN B 1 31 ? -13.383 8.781 13.305 1 91.38 31 ASN B CA 1
ATOM 1411 C C . ASN B 1 31 ? -12.656 9.664 12.305 1 91.38 31 ASN B C 1
ATOM 1413 O O . ASN B 1 31 ? -13.258 10.188 11.367 1 91.38 31 ASN B O 1
ATOM 1417 N N . ILE B 1 32 ? -11.5 10.023 12.578 1 97.81 32 ILE B N 1
ATOM 1418 C CA . ILE B 1 32 ? -10.672 10.672 11.57 1 97.81 32 ILE B CA 1
ATOM 1419 C C . ILE B 1 32 ? -9.602 9.703 11.07 1 97.81 32 ILE B C 1
ATOM 1421 O O . ILE B 1 32 ? -9.18 8.805 11.805 1 97.81 32 ILE B O 1
ATOM 1425 N N . CYS B 1 33 ? -9.227 9.898 9.859 1 98.75 33 CYS B N 1
ATOM 1426 C CA . CYS B 1 33 ? -8.312 8.953 9.234 1 98.75 33 CYS B CA 1
ATOM 1427 C C . CYS B 1 33 ? -7.109 9.672 8.633 1 98.75 33 CYS B C 1
ATOM 1429 O O . CYS B 1 33 ? -7.211 10.828 8.227 1 98.75 33 CYS B O 1
ATOM 1431 N N . VAL B 1 34 ? -5.988 8.977 8.641 1 98.94 34 VAL B N 1
ATOM 1432 C CA . VAL B 1 34 ? -4.832 9.484 7.91 1 98.94 34 VAL B CA 1
ATOM 1433 C C . VAL B 1 34 ? -5.137 9.508 6.414 1 98.94 34 VAL B C 1
ATOM 1435 O O . VAL B 1 34 ? -5.586 8.508 5.848 1 98.94 34 VAL B O 1
ATOM 1438 N N . ALA B 1 35 ? -4.883 10.617 5.793 1 98.88 35 ALA B N 1
ATOM 1439 C CA . ALA B 1 35 ? -5.125 10.766 4.359 1 98.88 35 ALA B CA 1
ATOM 1440 C C . ALA B 1 35 ? -4.105 11.711 3.729 1 98.88 35 ALA B C 1
ATOM 1442 O O . ALA B 1 35 ? -3.322 12.352 4.434 1 98.88 35 ALA B O 1
ATOM 1443 N N . ARG B 1 36 ? -4.109 11.719 2.408 1 98.75 36 ARG B N 1
ATOM 1444 C CA . ARG B 1 36 ? -3.334 12.703 1.658 1 98.75 36 ARG B CA 1
ATOM 1445 C C . ARG B 1 36 ? -4.066 13.125 0.391 1 98.75 36 ARG B C 1
ATOM 1447 O O . ARG B 1 36 ? -4.898 12.383 -0.132 1 98.75 36 ARG B O 1
ATOM 1454 N N . SER B 1 37 ? -3.832 14.312 -0.003 1 98.5 37 SER B N 1
ATOM 1455 C CA . SER B 1 37 ? -4.484 14.844 -1.198 1 98.5 37 SER B CA 1
ATOM 1456 C C . SER B 1 37 ? -3.512 15.656 -2.043 1 98.5 37 SER B C 1
ATOM 1458 O O . SER B 1 37 ? -2.498 16.141 -1.536 1 98.5 37 SER B O 1
ATOM 1460 N N . LYS B 1 38 ? -3.846 15.758 -3.279 1 97.12 38 LYS B N 1
ATOM 1461 C CA . LYS B 1 38 ? -3.01 16.5 -4.223 1 97.12 38 LYS B CA 1
ATOM 1462 C C . LYS B 1 38 ? -3.305 18 -4.164 1 97.12 38 LYS B C 1
ATOM 1464 O O . LYS B 1 38 ? -4.465 18.406 -4.07 1 97.12 38 LYS B O 1
ATOM 1469 N N . HIS B 1 39 ? -2.27 18.703 -4.16 1 96.5 39 HIS B N 1
ATOM 1470 C CA . HIS B 1 39 ? -2.354 20.156 -4.285 1 96.5 39 HIS B CA 1
ATOM 1471 C C . HIS B 1 39 ? -1.131 20.719 -5.004 1 96.5 39 HIS B C 1
ATOM 1473 O O . HIS B 1 39 ? -0.006 20.594 -4.516 1 96.5 39 HIS B O 1
ATOM 1479 N N . ASN B 1 40 ? -1.343 21.297 -6.211 1 93.75 40 ASN B N 1
ATOM 1480 C CA . ASN B 1 40 ? -0.282 21.906 -7.004 1 93.75 40 ASN B CA 1
ATOM 1481 C C . ASN B 1 40 ? 0.893 20.953 -7.199 1 93.75 40 ASN B C 1
ATOM 1483 O O . ASN B 1 40 ? 2.045 21.328 -6.98 1 93.75 40 ASN B O 1
ATOM 1487 N N . GLY B 1 41 ? 0.577 19.719 -7.48 1 90.62 41 GLY B N 1
ATOM 1488 C CA . GLY B 1 41 ? 1.591 18.734 -7.836 1 90.62 41 GLY B CA 1
ATOM 1489 C C . GLY B 1 41 ? 2.18 18.031 -6.633 1 90.62 41 GLY B C 1
ATOM 1490 O O . GLY B 1 41 ? 3.01 17.125 -6.781 1 90.62 41 GLY B O 1
ATOM 1491 N N . GLU B 1 42 ? 1.725 18.453 -5.438 1 93.06 42 GLU B N 1
ATOM 1492 C CA . GLU B 1 42 ? 2.213 17.844 -4.207 1 93.06 42 GLU B CA 1
ATOM 1493 C C . GLU B 1 42 ? 1.161 16.922 -3.592 1 93.06 42 GLU B C 1
ATOM 1495 O O . GLU B 1 42 ? -0.04 17.172 -3.729 1 93.06 42 GLU B O 1
ATOM 1500 N N . LEU B 1 43 ? 1.67 15.883 -3.055 1 97 43 LEU B N 1
ATOM 1501 C CA . LEU B 1 43 ? 0.83 15.125 -2.135 1 97 43 LEU B CA 1
ATOM 1502 C C . LEU B 1 43 ? 1 15.625 -0.705 1 97 43 LEU B C 1
ATOM 1504 O O . LEU B 1 43 ? 2.113 15.633 -0.172 1 97 43 LEU B O 1
ATOM 1508 N N . LEU B 1 44 ? -0.103 16.047 -0.137 1 98.38 44 LEU B N 1
ATOM 1509 C CA . LEU B 1 44 ? -0.059 16.609 1.203 1 98.38 44 LEU B CA 1
ATOM 1510 C C . LEU B 1 44 ? -0.734 15.695 2.213 1 98.38 44 LEU B C 1
ATOM 1512 O O . LEU B 1 44 ? -1.921 15.383 2.082 1 98.38 44 LEU B O 1
ATOM 1516 N N . PRO B 1 45 ? -0.004 15.312 3.225 1 98.81 45 PRO B N 1
ATOM 1517 C CA . PRO B 1 45 ? -0.668 14.531 4.27 1 98.81 45 PRO B CA 1
ATOM 1518 C C . PRO B 1 45 ? -1.563 15.383 5.164 1 98.81 45 PRO B C 1
ATOM 1520 O O . PRO B 1 45 ? -1.267 16.562 5.406 1 98.81 45 PRO B O 1
ATOM 1523 N N . GLY B 1 46 ? -2.578 14.789 5.613 1 98.81 46 GLY B N 1
ATOM 1524 C CA . GLY B 1 46 ? -3.537 15.391 6.527 1 98.81 46 GLY B CA 1
ATOM 1525 C C . GLY B 1 46 ? -4.523 14.391 7.102 1 98.81 46 GLY B C 1
ATOM 1526 O O . GLY B 1 46 ? -4.129 13.305 7.531 1 98.81 46 GLY B O 1
ATOM 1527 N N . LYS B 1 47 ? -5.742 14.844 7.203 1 98.88 47 LYS B N 1
ATOM 1528 C CA . LYS B 1 47 ? -6.766 14 7.812 1 98.88 47 LYS B CA 1
ATOM 1529 C C . LYS B 1 47 ? -8.023 13.953 6.953 1 98.88 47 LYS B C 1
ATOM 1531 O O . LYS B 1 47 ? -8.398 14.953 6.336 1 98.88 47 LYS B O 1
ATOM 1536 N N . LEU B 1 48 ? -8.609 12.812 6.914 1 98.88 48 LEU B N 1
ATOM 1537 C CA . LEU B 1 48 ? -9.961 12.664 6.391 1 98.88 48 LEU B CA 1
ATOM 1538 C C . LEU B 1 48 ? -10.984 12.688 7.523 1 98.88 48 LEU B C 1
ATOM 1540 O O . LEU B 1 48 ? -10.797 12.031 8.547 1 98.88 48 LEU B O 1
ATOM 1544 N N . VAL B 1 49 ? -11.906 13.508 7.391 1 98.56 49 VAL B N 1
ATOM 1545 C CA . VAL B 1 49 ? -13.102 13.461 8.227 1 98.56 49 VAL B CA 1
ATOM 1546 C C . VAL B 1 49 ? -14.281 12.953 7.406 1 98.56 49 VAL B C 1
ATOM 1548 O O . VAL B 1 49 ? -14.969 13.727 6.738 1 98.56 49 VAL B O 1
ATOM 1551 N N . PRO B 1 50 ? -14.578 11.672 7.535 1 98.19 50 PRO B N 1
ATOM 1552 C CA . PRO B 1 50 ? -15.586 11.062 6.664 1 98.19 50 PRO B CA 1
ATOM 1553 C C . PRO B 1 50 ? -16.938 11.766 6.75 1 98.19 50 PRO B C 1
ATOM 1555 O O . PRO B 1 50 ? -17.594 11.992 5.727 1 98.19 50 PRO B O 1
ATOM 1558 N N . MET B 1 51 ? -17.312 12.133 7.883 1 97.19 51 MET B N 1
ATOM 1559 C CA . MET B 1 51 ? -18.625 12.742 8.086 1 97.19 51 MET B CA 1
ATOM 1560 C C . MET B 1 51 ? -18.75 14.055 7.32 1 97.19 51 MET B C 1
ATOM 1562 O O . MET B 1 51 ? -19.828 14.43 6.883 1 97.19 51 MET B O 1
ATOM 1566 N N . ASN B 1 52 ? -17.594 14.727 7.16 1 97.94 52 ASN B N 1
ATOM 1567 C CA . ASN B 1 52 ? -17.578 15.984 6.426 1 97.94 52 ASN B CA 1
ATOM 1568 C C . ASN B 1 52 ? -17.438 15.758 4.926 1 97.94 52 ASN B C 1
ATOM 1570 O O . ASN B 1 52 ? -17.547 16.703 4.137 1 97.94 52 ASN B O 1
ATOM 1574 N N . GLY B 1 53 ? -17.062 14.539 4.504 1 98.19 53 GLY B N 1
ATOM 1575 C CA . GLY B 1 53 ? -16.906 14.195 3.098 1 98.19 53 GLY B CA 1
ATOM 1576 C C . GLY B 1 53 ? -15.586 14.656 2.508 1 98.19 53 GLY B C 1
ATOM 1577 O O . GLY B 1 53 ? -15.406 14.633 1.29 1 98.19 53 GLY B O 1
ATOM 1578 N N . LYS B 1 54 ? -14.664 15.117 3.393 1 97.88 54 LYS B N 1
ATOM 1579 C CA . LYS B 1 54 ? -13.492 15.781 2.834 1 97.88 54 LYS B CA 1
ATOM 1580 C C . LYS B 1 54 ? -12.234 15.414 3.613 1 97.88 54 LYS B C 1
ATOM 1582 O O . LYS B 1 54 ? -12.312 14.969 4.762 1 97.88 54 LYS B O 1
ATOM 1587 N N . CYS B 1 55 ? -11.172 15.547 2.953 1 98.56 55 CYS B N 1
ATOM 1588 C CA . CYS B 1 55 ? -9.82 15.539 3.504 1 98.56 55 CYS B CA 1
ATOM 1589 C C . CYS B 1 55 ? -9.32 16.953 3.766 1 98.56 55 CYS B C 1
ATOM 1591 O O . CYS B 1 55 ? -9.609 17.875 2.99 1 98.56 55 CYS B O 1
ATOM 1593 N N . TYR B 1 56 ? -8.586 17.156 4.859 1 98.88 56 TYR B N 1
ATOM 1594 C CA . TYR B 1 56 ? -8.008 18.438 5.258 1 98.88 56 TYR B CA 1
ATOM 1595 C C . TYR B 1 56 ? -6.492 18.328 5.391 1 98.88 56 TYR B C 1
ATOM 1597 O O . TYR B 1 56 ? -5.988 17.469 6.121 1 98.88 56 TYR B O 1
ATOM 1605 N N . CYS B 1 57 ? -5.801 19.188 4.68 1 98.88 57 CYS B N 1
ATOM 1606 C CA . CYS B 1 57 ? -4.344 19.203 4.758 1 98.88 57 CYS B CA 1
ATOM 1607 C C . CYS B 1 57 ? -3.83 20.578 5.152 1 98.88 57 CYS B C 1
ATOM 1609 O O . CYS B 1 57 ? -4.324 21.594 4.664 1 98.88 57 CYS B O 1
ATOM 1611 N N . PRO B 1 58 ? -2.906 20.578 6.059 1 98.88 58 PRO B N 1
ATOM 1612 C CA . PRO B 1 58 ? -2.309 21.875 6.387 1 98.88 58 PRO B CA 1
ATOM 1613 C C . PRO B 1 58 ? -1.384 22.391 5.289 1 98.88 58 PRO B C 1
ATOM 1615 O O . PRO B 1 58 ? -0.533 21.656 4.793 1 98.88 58 PRO B O 1
ATOM 1618 N N . TYR B 1 59 ? -1.552 23.641 4.938 1 98.5 59 TYR B N 1
ATOM 1619 C CA . TYR B 1 59 ? -0.739 24.219 3.871 1 98.5 59 TYR B CA 1
ATOM 1620 C C . TYR B 1 59 ? -0.848 25.734 3.865 1 98.5 59 TYR B C 1
ATOM 1622 O O . TYR B 1 59 ? -1.951 26.297 3.816 1 98.5 59 TYR B O 1
ATOM 1630 N N . GLY B 1 60 ? 0.293 26.391 3.957 1 97.19 60 GLY B N 1
ATOM 1631 C CA . GLY B 1 60 ? 0.343 27.828 3.805 1 97.19 60 GLY B CA 1
ATOM 1632 C C . GLY B 1 60 ? -0.466 28.578 4.852 1 97.19 60 GLY B C 1
ATOM 1633 O O . GLY B 1 60 ? -1.088 29.594 4.555 1 97.19 60 GLY B O 1
ATOM 1634 N N . GLY B 1 61 ? -0.552 28.047 5.938 1 98 61 GLY B N 1
ATOM 1635 C CA . GLY B 1 61 ? -1.271 28.703 7.02 1 98 61 GLY B CA 1
ATOM 1636 C C . GLY B 1 61 ? -2.756 28.375 7.023 1 98 61 GLY B C 1
ATOM 1637 O O . GLY B 1 61 ? -3.496 28.875 7.879 1 98 61 GLY B O 1
ATOM 1638 N N . ALA B 1 62 ? -3.166 27.547 6.086 1 98.38 62 ALA B N 1
ATOM 1639 C CA . ALA B 1 62 ? -4.586 27.234 5.938 1 98.38 62 ALA B CA 1
ATOM 1640 C C . ALA 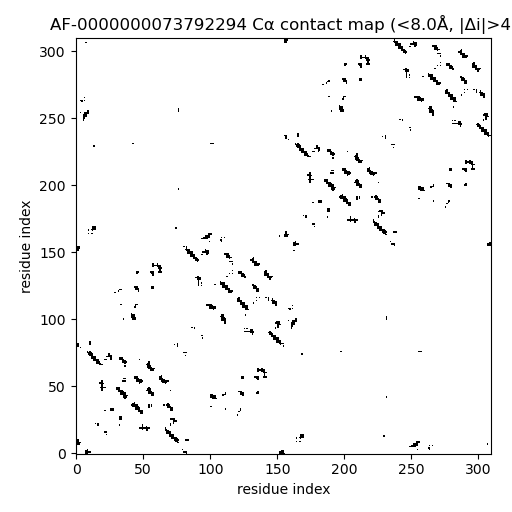B 1 62 ? -4.828 25.719 6.008 1 98.38 62 ALA B C 1
ATOM 1642 O O . ALA B 1 62 ? -3.879 24.938 5.977 1 98.38 62 ALA B O 1
ATOM 1643 N N . GLU B 1 63 ? -6.023 25.422 6.219 1 98.44 63 GLU B N 1
ATOM 1644 C CA . GLU B 1 63 ? -6.52 24.047 6.062 1 98.44 63 GLU B CA 1
ATOM 1645 C C . GLU B 1 63 ? -7.148 23.844 4.688 1 98.44 63 GLU B C 1
ATOM 1647 O O . GLU B 1 63 ? -8.25 24.328 4.426 1 98.44 63 GLU B O 1
ATOM 1652 N N . LEU B 1 64 ? -6.41 23.109 3.828 1 98.56 64 LEU B N 1
ATOM 1653 C CA . LEU B 1 64 ? -6.914 22.844 2.484 1 98.56 64 LEU B CA 1
ATOM 1654 C C . LEU B 1 64 ? -7.926 21.703 2.496 1 98.56 64 LEU B C 1
ATOM 1656 O O . LEU B 1 64 ? -7.695 20.672 3.135 1 98.56 64 LEU B O 1
ATOM 1660 N N . GLU B 1 65 ? -8.984 21.938 1.825 1 98.56 65 GLU B N 1
ATOM 1661 C CA . GLU B 1 65 ? -10.023 20.922 1.733 1 98.56 65 GLU B CA 1
ATOM 1662 C C . GLU B 1 65 ? -10.016 20.25 0.367 1 98.56 65 GLU B C 1
ATOM 1664 O O . GLU B 1 65 ? -9.805 20.906 -0.656 1 98.56 65 GLU B O 1
ATOM 1669 N N . SER B 1 66 ? -10.18 19 0.332 1 98.56 66 SER B N 1
ATOM 1670 C CA . SER B 1 66 ? -10.289 18.234 -0.912 1 98.56 66 SER B CA 1
ATOM 1671 C C . SER B 1 66 ? -11.328 17.125 -0.794 1 98.56 66 SER B C 1
ATOM 1673 O O . SER B 1 66 ? -11.406 16.453 0.235 1 98.56 66 SER B O 1
ATOM 1675 N N . TYR B 1 67 ? -12.086 16.906 -1.877 1 98.5 67 TYR B N 1
ATOM 1676 C CA . TYR B 1 67 ? -13.055 15.828 -1.927 1 98.5 67 TYR B CA 1
ATOM 1677 C C . TYR B 1 67 ? -12.422 14.539 -2.453 1 98.5 67 TYR B C 1
ATOM 1679 O O . TYR B 1 67 ? -12.992 13.461 -2.316 1 98.5 67 TYR B O 1
ATOM 1687 N N . ASP B 1 68 ? -11.305 14.672 -3.172 1 98.44 68 ASP B N 1
ATOM 1688 C CA . ASP B 1 68 ? -10.523 13.547 -3.658 1 98.44 68 ASP B CA 1
ATOM 1689 C C . ASP B 1 68 ? -9.273 13.336 -2.801 1 98.44 68 ASP B C 1
ATOM 1691 O O . ASP B 1 68 ? -8.555 14.289 -2.492 1 98.44 68 ASP B O 1
ATOM 1695 N N . TYR B 1 69 ? -9.047 12.156 -2.385 1 98.56 69 TYR B N 1
ATOM 1696 C CA . TYR B 1 69 ? -7.934 11.867 -1.484 1 98.56 69 TYR B CA 1
ATOM 1697 C C . TYR B 1 69 ? -7.531 10.398 -1.564 1 98.56 69 TYR B C 1
ATOM 1699 O O . TYR B 1 69 ? -8.133 9.625 -2.312 1 98.56 69 TYR B O 1
ATOM 1707 N N . GLU B 1 70 ? -6.5 10.07 -0.932 1 98.56 70 GLU B N 1
ATOM 1708 C CA . GLU B 1 70 ? -6.129 8.695 -0.599 1 98.56 70 GLU B CA 1
ATOM 1709 C C . GLU B 1 70 ? -6.105 8.484 0.912 1 98.56 70 GLU B C 1
ATOM 1711 O O . GLU B 1 70 ? -5.625 9.336 1.657 1 98.56 70 GLU B O 1
ATOM 1716 N N . VAL B 1 71 ? -6.66 7.367 1.316 1 98.88 71 VAL B N 1
ATOM 1717 C CA . VAL B 1 71 ? -6.684 7.02 2.732 1 98.88 71 VAL B CA 1
ATOM 1718 C C . VAL B 1 71 ? -5.637 5.949 3.02 1 98.88 71 VAL B C 1
ATOM 1720 O O . VAL B 1 71 ? -5.488 4.992 2.254 1 98.88 71 VAL B O 1
ATOM 1723 N N . LEU B 1 72 ? -4.863 6.164 4.078 1 98.88 72 LEU B N 1
ATOM 1724 C CA . LEU B 1 72 ? -3.893 5.152 4.473 1 98.88 72 LEU B CA 1
ATOM 1725 C C . LEU B 1 72 ? -4.57 4.004 5.215 1 98.88 72 LEU B C 1
ATOM 1727 O O . LEU B 1 72 ? -5.203 4.219 6.254 1 98.88 72 LEU B O 1
ATOM 1731 N N . CYS B 1 73 ? -4.457 2.805 4.727 1 98.62 73 CYS B N 1
ATOM 1732 C CA . CYS B 1 73 ? -5.133 1.646 5.297 1 98.62 73 CYS B CA 1
ATOM 1733 C C . CYS B 1 73 ? -4.141 0.529 5.602 1 98.62 73 CYS B C 1
ATOM 1735 O O . CYS B 1 73 ? -3.119 0.399 4.926 1 98.62 73 CYS B O 1
ATOM 1737 N N . GLU B 1 74 ? -4.488 -0.232 6.559 1 97.06 74 GLU B N 1
ATOM 1738 C CA . GLU B 1 74 ? -3.705 -1.424 6.875 1 97.06 74 GLU B CA 1
ATOM 1739 C C . GLU B 1 74 ? -3.889 -2.502 5.812 1 97.06 74 GLU B C 1
ATOM 1741 O O . GLU B 1 74 ? -5.012 -2.781 5.391 1 97.06 74 GLU B O 1
ATOM 1746 N N . SER B 1 75 ? -2.719 -3.051 5.387 1 95.94 75 SER B N 1
ATOM 1747 C CA . SER B 1 75 ? -2.75 -4.109 4.379 1 95.94 75 SER B CA 1
ATOM 1748 C C . SER B 1 75 ? -1.801 -5.246 4.742 1 95.94 75 SER B C 1
ATOM 1750 O O . SER B 1 75 ? -1.433 -6.051 3.887 1 95.94 75 SER B O 1
ATOM 1752 N N . PHE B 1 76 ? -1.369 -5.301 5.961 1 92.44 76 PHE B N 1
ATOM 1753 C CA . PHE B 1 76 ? -0.51 -6.391 6.406 1 92.44 76 PHE B CA 1
ATOM 1754 C C . PHE B 1 76 ? -1.246 -7.727 6.332 1 92.44 76 PHE B C 1
ATOM 1756 O O . PHE B 1 76 ? -2.475 -7.766 6.418 1 92.44 76 PHE B O 1
ATOM 1763 N N . ILE B 1 77 ? -0.52 -8.695 6.117 1 91.88 77 ILE B N 1
ATOM 1764 C CA . ILE B 1 77 ? -1.083 -10.031 5.969 1 91.88 77 ILE B CA 1
ATOM 1765 C C . ILE B 1 77 ? -1.475 -10.586 7.336 1 91.88 77 ILE B C 1
ATOM 1767 O O . ILE B 1 77 ? -0.7 -10.5 8.289 1 91.88 77 ILE B O 1
ATOM 1771 N N . PRO B 1 78 ? -2.693 -11.141 7.395 1 86.06 78 PRO B N 1
ATOM 1772 C CA . PRO B 1 78 ? -3.1 -11.727 8.672 1 86.06 78 PRO B CA 1
ATOM 1773 C C . PRO B 1 78 ? -2.07 -12.711 9.219 1 86.06 78 PRO B C 1
ATOM 1775 O O . PRO B 1 78 ? -1.522 -13.523 8.469 1 86.06 78 PRO B O 1
ATOM 1778 N N . GLY B 1 79 ? -1.808 -12.57 10.508 1 82.56 79 GLY B N 1
ATOM 1779 C CA . GLY B 1 79 ? -0.844 -13.461 11.141 1 82.56 79 GLY B CA 1
ATOM 1780 C C . GLY B 1 79 ? 0.577 -12.93 11.086 1 82.56 79 GLY B C 1
ATOM 1781 O O . GLY B 1 79 ? 1.51 -13.602 11.539 1 82.56 79 GLY B O 1
ATOM 1782 N N . SER B 1 80 ? 0.721 -11.82 10.508 1 86.62 80 SER B N 1
ATOM 1783 C CA . SER B 1 80 ? 2.039 -11.203 10.438 1 86.62 80 SER B CA 1
ATOM 1784 C C . SER B 1 80 ? 2.092 -9.922 11.273 1 86.62 80 SER B C 1
ATOM 1786 O O . SER B 1 80 ? 1.098 -9.539 11.898 1 86.62 80 SER B O 1
ATOM 1788 N N . CYS B 1 81 ? 3.193 -9.336 11.359 1 86.25 81 CYS B N 1
ATOM 1789 C CA . CYS B 1 81 ? 3.363 -8.117 12.133 1 86.25 81 CYS B CA 1
ATOM 1790 C C . CYS B 1 81 ? 2.699 -6.934 11.438 1 86.25 81 CYS B C 1
ATOM 1792 O O . CYS B 1 81 ? 2.625 -6.891 10.203 1 86.25 81 CYS B O 1
ATOM 1794 N N . LYS B 1 82 ? 2.262 -6 12.211 1 90.56 82 LYS B N 1
ATOM 1795 C CA . LYS B 1 82 ? 1.604 -4.793 11.719 1 90.56 82 LYS B CA 1
ATOM 1796 C C . LYS B 1 82 ? 2.533 -3.996 10.812 1 90.56 82 LYS B C 1
ATOM 1798 O O . LYS B 1 82 ? 2.092 -3.42 9.812 1 90.56 82 LYS B O 1
ATOM 1803 N N . GLY B 1 83 ? 3.797 -3.904 11.188 1 92.19 83 GLY B N 1
ATOM 1804 C CA . GLY B 1 83 ? 4.828 -3.344 10.328 1 92.19 83 GLY B CA 1
ATOM 1805 C C . GLY B 1 83 ? 4.969 -1.841 10.469 1 92.19 83 GLY B C 1
ATOM 1806 O O . GLY B 1 83 ? 5.719 -1.21 9.719 1 92.19 83 GLY B O 1
ATOM 1807 N N . TYR B 1 84 ? 4.152 -1.221 11.367 1 95.19 84 TYR B N 1
ATOM 1808 C CA . TYR B 1 84 ? 4.289 0.214 11.594 1 95.19 84 TYR B CA 1
ATOM 1809 C C . TYR B 1 84 ? 3.955 0.574 13.039 1 95.19 84 TYR B C 1
ATOM 1811 O O . TYR B 1 84 ? 3.34 -0.219 13.758 1 95.19 84 TYR B O 1
ATOM 1819 N N . ARG B 1 85 ? 4.359 1.711 13.5 1 96.5 85 ARG B N 1
ATOM 1820 C CA . ARG B 1 85 ? 4.031 2.246 14.82 1 96.5 85 ARG B CA 1
ATOM 1821 C C . ARG B 1 85 ? 4.141 3.768 14.836 1 96.5 85 ARG B C 1
ATOM 1823 O O . ARG B 1 85 ? 4.703 4.363 13.914 1 96.5 85 ARG B O 1
ATOM 1830 N N . TRP B 1 86 ? 3.531 4.363 15.859 1 98.19 86 TRP B N 1
ATOM 1831 C CA . TRP B 1 86 ? 3.709 5.789 16.109 1 98.19 86 TRP B CA 1
ATOM 1832 C C . TRP B 1 86 ? 4.887 6.027 17.062 1 98.19 86 TRP B C 1
ATOM 1834 O O . TRP B 1 86 ? 5.02 5.348 18.078 1 98.19 86 TRP B O 1
ATOM 1844 N N . GLU B 1 87 ? 5.688 6.922 16.703 1 98.12 87 GLU B N 1
ATOM 1845 C CA . GLU B 1 87 ? 6.836 7.258 17.531 1 98.12 87 GLU B CA 1
ATOM 1846 C C . GLU B 1 87 ? 6.816 8.727 17.938 1 98.12 87 GLU B C 1
ATOM 1848 O O . GLU B 1 87 ? 6.707 9.609 17.078 1 98.12 87 GLU B O 1
ATOM 1853 N N . ARG B 1 88 ? 7.016 8.984 19.266 1 98.62 88 ARG B N 1
ATOM 1854 C CA . ARG B 1 88 ? 6.996 10.352 19.781 1 98.62 88 ARG B CA 1
ATOM 1855 C C . ARG B 1 88 ? 8.203 11.141 19.281 1 98.62 88 ARG B C 1
ATOM 1857 O O . ARG B 1 88 ? 9.32 10.609 19.234 1 98.62 88 ARG B O 1
ATOM 1864 N N . ALA B 1 89 ? 8 12.336 18.891 1 98.56 89 ALA B N 1
ATOM 1865 C CA . ALA B 1 89 ? 9.055 13.25 18.453 1 98.56 89 ALA B CA 1
ATOM 1866 C C . ALA B 1 89 ? 8.711 14.695 18.797 1 98.56 89 ALA B C 1
ATOM 1868 O O . ALA B 1 89 ? 7.617 14.977 19.281 1 98.56 89 ALA B O 1
ATOM 1869 N N . PHE B 1 90 ? 9.68 15.586 18.703 1 98.75 90 PHE B N 1
ATOM 1870 C CA . PHE B 1 90 ? 9.516 16.969 19.125 1 98.75 90 PHE B CA 1
ATOM 1871 C C . PHE B 1 90 ? 10.242 17.922 18.188 1 98.75 90 PHE B C 1
ATOM 1873 O O . PHE B 1 90 ? 11.219 17.531 17.547 1 98.75 90 PHE B O 1
ATOM 1880 N N . ASP B 1 91 ? 9.742 19.094 18.031 1 98.69 91 ASP B N 1
ATOM 1881 C CA . ASP B 1 91 ? 10.461 20.266 17.516 1 98.69 91 ASP B CA 1
ATOM 1882 C C . ASP B 1 91 ? 11.047 19.984 16.141 1 98.69 91 ASP B C 1
ATOM 1884 O O . ASP B 1 91 ? 12.203 20.312 15.867 1 98.69 91 ASP B O 1
ATOM 1888 N N . GLY B 1 92 ? 10.328 19.297 15.383 1 98.31 92 GLY B N 1
ATOM 1889 C CA . GLY B 1 92 ? 10.734 19.109 14 1 98.31 92 GLY B CA 1
ATOM 1890 C C . GLY B 1 92 ? 11.562 17.859 13.797 1 98.31 92 GLY B C 1
ATOM 1891 O O . GLY B 1 92 ? 11.93 17.531 12.664 1 98.31 92 GLY B O 1
ATOM 1892 N N . ASP B 1 93 ? 11.812 17.094 14.836 1 98.12 93 ASP B N 1
ATOM 1893 C CA . ASP B 1 93 ? 12.594 15.867 14.711 1 98.12 93 ASP B CA 1
ATOM 1894 C C . ASP B 1 93 ? 11.859 14.82 13.883 1 98.12 93 ASP B C 1
ATOM 1896 O O . ASP B 1 93 ? 10.641 14.648 14.031 1 98.12 93 ASP B O 1
ATOM 1900 N N . VAL B 1 94 ? 12.609 14.133 13.023 1 97.81 94 VAL B N 1
ATOM 1901 C CA . VAL B 1 94 ? 12.094 13.047 12.188 1 97.81 94 VAL B CA 1
ATOM 1902 C C . VAL B 1 94 ? 12.75 11.734 12.602 1 97.81 94 VAL B C 1
ATOM 1904 O O . VAL B 1 94 ? 13.945 11.523 12.367 1 97.81 94 VAL B O 1
ATOM 1907 N N . PRO B 1 95 ? 11.984 10.852 13.18 1 96.81 95 PRO B N 1
ATOM 1908 C CA . PRO B 1 95 ? 12.562 9.555 13.523 1 96.81 95 PRO B CA 1
ATOM 1909 C C . PRO B 1 95 ? 13.016 8.766 12.289 1 96.81 95 PRO B C 1
ATOM 1911 O O . PRO B 1 95 ? 12.508 8.992 11.188 1 96.81 95 PRO B O 1
ATOM 1914 N N . LYS B 1 96 ? 13.953 7.852 12.523 1 93.19 96 LYS B N 1
ATOM 1915 C CA . LYS B 1 96 ? 14.336 6.922 11.469 1 93.19 96 LYS B CA 1
ATOM 1916 C C . LYS B 1 96 ? 13.133 6.117 10.977 1 93.19 96 LYS B C 1
ATOM 1918 O O . LYS B 1 96 ? 12.273 5.727 11.766 1 93.19 96 LYS B O 1
ATOM 1923 N N . ASN B 1 97 ? 13.023 5.871 9.695 1 93.25 97 ASN B N 1
ATOM 1924 C CA . ASN B 1 97 ? 12.016 5.031 9.047 1 93.25 97 ASN B CA 1
ATOM 1925 C C . ASN B 1 97 ? 10.648 5.699 9.047 1 93.25 97 ASN B C 1
ATOM 1927 O O . ASN B 1 97 ? 9.617 5.02 9.008 1 93.25 97 ASN B O 1
ATOM 1931 N N . ALA B 1 98 ? 10.664 7.016 9.211 1 97 98 ALA B N 1
ATOM 1932 C CA . ALA B 1 98 ? 9.406 7.738 9.07 1 97 98 ALA B CA 1
ATOM 1933 C C . ALA B 1 98 ? 8.781 7.508 7.695 1 97 98 ALA B C 1
ATOM 1935 O O . ALA B 1 98 ? 9.492 7.492 6.688 1 97 98 ALA B O 1
ATOM 1936 N N . ILE B 1 99 ? 7.555 7.328 7.668 1 96.88 99 ILE B N 1
ATOM 1937 C CA . ILE B 1 99 ? 6.859 7.055 6.414 1 96.88 99 ILE B CA 1
ATOM 1938 C C . ILE B 1 99 ? 6.629 8.359 5.656 1 96.88 99 ILE B C 1
ATOM 1940 O O . ILE B 1 99 ? 6.043 9.305 6.195 1 96.88 99 ILE B O 1
ATOM 1944 N N . VAL B 1 100 ? 7.09 8.398 4.48 1 97.19 100 VAL B N 1
ATOM 1945 C CA . VAL B 1 100 ? 6.945 9.562 3.619 1 97.19 1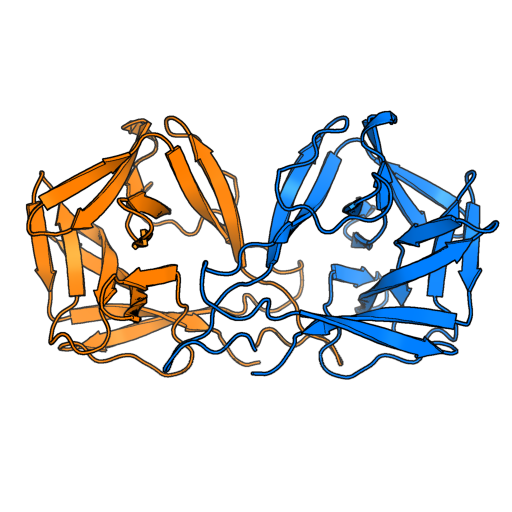00 VAL B CA 1
ATOM 1946 C C . VAL B 1 100 ? 5.602 9.508 2.895 1 97.19 100 VAL B C 1
ATOM 1948 O O . VAL B 1 100 ? 5.266 8.5 2.273 1 97.19 100 VAL B O 1
ATOM 1951 N N . ALA B 1 101 ? 4.875 10.609 2.959 1 97.75 101 ALA B N 1
ATOM 1952 C CA . ALA B 1 101 ? 3.547 10.633 2.354 1 97.75 101 ALA B CA 1
ATOM 1953 C C . ALA B 1 101 ? 3.488 11.633 1.201 1 97.75 101 ALA B C 1
ATOM 1955 O O . ALA B 1 101 ? 2.477 11.727 0.505 1 97.75 101 ALA B O 1
ATOM 1956 N N . GLY B 1 102 ? 4.547 12.336 1.005 1 96.69 102 GLY B N 1
ATOM 1957 C CA . GLY B 1 102 ? 4.648 13.32 -0.066 1 96.69 102 GLY B CA 1
ATOM 1958 C C . GLY B 1 102 ? 6 14 -0.124 1 96.69 102 GLY B C 1
ATOM 1959 O O . GLY B 1 102 ? 6.844 13.797 0.751 1 96.69 102 GLY B O 1
ATOM 1960 N N . ILE B 1 103 ? 6.195 14.789 -1.182 1 95.38 103 ILE B N 1
ATOM 1961 C CA . ILE B 1 103 ? 7.371 15.641 -1.363 1 95.38 103 ILE B CA 1
ATOM 1962 C C . ILE B 1 103 ? 6.93 17.078 -1.611 1 95.38 103 ILE B C 1
ATOM 1964 O O . ILE B 1 103 ? 6.121 17.344 -2.502 1 95.38 103 ILE B O 1
ATOM 1968 N N . ALA B 1 104 ? 7.449 17.922 -0.827 1 95.31 104 ALA B N 1
ATOM 1969 C CA . ALA B 1 104 ? 7.098 19.344 -0.944 1 95.31 104 ALA B CA 1
ATOM 1970 C C . ALA B 1 104 ? 7.766 19.969 -2.162 1 95.31 104 ALA B C 1
ATOM 1972 O O . ALA B 1 104 ? 8.648 19.375 -2.773 1 95.31 104 ALA B O 1
ATOM 1973 N N . LYS B 1 105 ? 7.344 21.156 -2.479 1 93.25 105 LYS B N 1
ATOM 1974 C CA . LYS B 1 105 ? 7.855 21.875 -3.643 1 93.25 105 LYS B CA 1
ATOM 1975 C C . LYS B 1 105 ? 9.359 22.109 -3.531 1 93.25 105 LYS B C 1
ATOM 1977 O O . LYS B 1 105 ? 10.062 22.141 -4.543 1 93.25 105 LYS B O 1
ATOM 1982 N N . ASP B 1 106 ? 9.852 22.219 -2.354 1 93.81 106 ASP B N 1
ATOM 1983 C CA . ASP B 1 106 ? 11.273 22.484 -2.162 1 93.81 106 ASP B CA 1
ATOM 1984 C C . ASP B 1 106 ? 12.086 21.188 -2.217 1 93.81 106 ASP B C 1
ATOM 1986 O O . ASP B 1 106 ? 13.297 21.188 -1.99 1 93.81 106 ASP B O 1
ATOM 1990 N N . GLY B 1 107 ? 11.43 20.078 -2.424 1 92.88 107 GLY B N 1
ATOM 1991 C CA . GLY B 1 107 ? 12.109 18.812 -2.602 1 92.88 107 GLY B CA 1
ATOM 1992 C C . GLY B 1 107 ? 12.195 17.984 -1.324 1 92.88 107 GLY B C 1
ATOM 1993 O O . GLY B 1 107 ? 12.625 16.844 -1.345 1 92.88 107 GLY B O 1
ATOM 1994 N N . GLU B 1 108 ? 11.727 18.578 -0.227 1 94.81 108 GLU B N 1
ATOM 1995 C CA . GLU B 1 108 ? 11.852 17.891 1.055 1 94.81 108 GLU B CA 1
ATOM 1996 C C . GLU B 1 108 ? 10.672 16.969 1.3 1 94.81 108 GLU B C 1
ATOM 1998 O O . GLU B 1 108 ? 9.539 17.281 0.938 1 94.81 108 GLU B O 1
ATOM 2003 N N . PRO B 1 109 ? 10.906 15.875 1.971 1 96.44 109 PRO B N 1
ATOM 2004 C CA . PRO B 1 109 ? 9.82 14.93 2.268 1 96.44 109 PRO B CA 1
ATOM 2005 C C . PRO B 1 109 ? 8.836 15.477 3.297 1 96.44 109 PRO B C 1
ATOM 2007 O O . PRO B 1 109 ? 9.211 16.266 4.168 1 96.44 109 PRO B O 1
ATOM 2010 N N . LEU B 1 110 ? 7.605 15.023 3.121 1 97.81 110 LEU B N 1
ATOM 2011 C CA . LEU B 1 110 ? 6.535 15.242 4.09 1 97.81 110 LEU B CA 1
ATOM 2012 C C . LEU B 1 110 ? 6.156 13.945 4.785 1 97.81 110 LEU B C 1
ATOM 2014 O O . LEU B 1 110 ? 5.93 12.922 4.125 1 97.81 110 LEU B O 1
ATOM 2018 N N . TYR B 1 111 ? 6.078 14 6.109 1 98.62 111 TYR B N 1
ATOM 2019 C CA . TYR B 1 111 ? 5.793 12.82 6.922 1 98.62 111 TYR B CA 1
ATOM 2020 C C . TYR B 1 111 ? 4.422 12.93 7.574 1 98.62 111 TYR B C 1
ATOM 2022 O O . TYR B 1 111 ? 3.844 14.016 7.645 1 98.62 111 TYR B O 1
ATOM 2030 N N . ILE B 1 112 ? 3.943 11.859 8.055 1 98.88 112 ILE B N 1
ATOM 2031 C CA . ILE B 1 112 ? 2.629 11.758 8.68 1 98.88 112 ILE B CA 1
ATOM 2032 C C . ILE B 1 112 ? 2.756 11.961 10.188 1 98.88 112 ILE B C 1
ATOM 2034 O O . ILE B 1 112 ? 3.531 11.266 10.852 1 98.88 112 ILE B O 1
ATOM 2038 N N . VAL B 1 113 ? 1.974 12.828 10.703 1 98.88 113 VAL B N 1
ATOM 2039 C CA . VAL B 1 113 ? 2.064 13.055 12.141 1 98.88 113 VAL B CA 1
ATOM 2040 C C . VAL B 1 113 ? 0.677 12.953 12.773 1 98.88 113 VAL B C 1
ATOM 2042 O O . VAL B 1 113 ? -0.333 13.188 12.102 1 98.88 113 VAL B O 1
ATOM 2045 N N . LYS B 1 114 ? 0.652 12.594 13.984 1 98.88 114 LYS B N 1
ATOM 2046 C CA . LYS B 1 114 ? -0.468 12.656 14.914 1 98.88 114 LYS B CA 1
ATOM 2047 C C . LYS B 1 114 ? -0.177 13.617 16.062 1 98.88 114 LYS B C 1
ATOM 2049 O O . LYS B 1 114 ? 0.875 13.531 16.703 1 98.88 114 LYS B O 1
ATOM 2054 N N . GLY B 1 115 ? -0.985 14.523 16.234 1 98.69 115 GLY B N 1
ATOM 2055 C CA . GLY B 1 115 ? -0.833 15.492 17.312 1 98.69 115 GLY B CA 1
ATOM 2056 C C . GLY B 1 115 ? -2.154 15.914 17.922 1 98.69 115 GLY B C 1
ATOM 2057 O O . GLY B 1 115 ? -3.184 15.273 17.703 1 98.69 115 GLY B O 1
ATOM 2058 N N . VAL B 1 116 ? -2.037 16.922 18.781 1 98.31 116 VAL B N 1
ATOM 2059 C CA . VAL B 1 116 ? -3.225 17.422 19.469 1 98.31 116 VAL B CA 1
ATOM 2060 C C . VAL B 1 116 ? -3.424 18.906 19.156 1 98.31 116 VAL B C 1
ATOM 2062 O O . VAL B 1 116 ? -2.471 19.688 19.188 1 98.31 116 VAL B O 1
ATOM 2065 N N . VAL B 1 117 ? -4.574 19.203 18.766 1 97.25 117 VAL B N 1
ATOM 2066 C CA . VAL B 1 117 ? -4.984 20.594 18.562 1 97.25 117 VAL B CA 1
ATOM 2067 C C . VAL B 1 117 ? -6.379 20.812 19.141 1 97.25 117 VAL B C 1
ATOM 2069 O O . VAL B 1 117 ? -7.293 20.016 18.891 1 97.25 117 VAL B O 1
ATOM 2072 N N . ASN B 1 118 ? -6.469 21.859 20.031 1 95.44 118 ASN B N 1
ATOM 2073 C CA . ASN B 1 118 ? -7.719 22.141 20.719 1 95.44 118 ASN B CA 1
ATOM 2074 C C . ASN B 1 118 ? -8.258 20.922 21.453 1 95.44 118 ASN B C 1
ATOM 2076 O O . ASN B 1 118 ? -9.438 20.578 21.312 1 95.44 118 ASN B O 1
ATOM 2080 N N . ASP B 1 119 ? -7.41 20.156 22 1 95 119 ASP B N 1
ATOM 2081 C CA . ASP B 1 119 ? -7.68 19.031 22.891 1 95 119 ASP B CA 1
ATOM 2082 C C . ASP B 1 119 ? -8.234 17.844 22.109 1 95 119 ASP B C 1
ATOM 2084 O O . ASP B 1 119 ? -8.914 16.984 22.672 1 95 119 ASP B O 1
ATOM 2088 N N . GLU B 1 120 ? -8.016 17.875 20.828 1 95.31 120 GLU B N 1
ATOM 2089 C CA . GLU B 1 120 ? -8.445 16.75 20 1 95.31 120 GLU B CA 1
ATOM 2090 C C . GLU B 1 120 ? -7.277 16.188 19.188 1 95.31 120 GLU B C 1
ATOM 2092 O O . GLU B 1 120 ? -6.41 16.938 18.734 1 95.31 120 GLU B O 1
ATOM 2097 N N . THR B 1 121 ? -7.289 14.914 19.078 1 97.19 121 THR B N 1
ATOM 2098 C CA . THR B 1 121 ? -6.305 14.266 18.219 1 97.19 121 THR B CA 1
ATOM 2099 C C . THR B 1 121 ? -6.508 14.664 16.766 1 97.19 121 THR B C 1
ATOM 2101 O O . THR B 1 121 ? -7.645 14.789 16.312 1 97.19 121 THR B O 1
ATOM 2104 N N . CYS B 1 122 ? -5.445 14.883 16.047 1 98.12 122 CYS B N 1
ATOM 2105 C CA . CYS B 1 122 ? -5.473 15.305 14.656 1 98.12 122 CYS B CA 1
ATOM 2106 C C . CYS B 1 122 ? -4.285 14.734 13.891 1 98.12 122 CYS B C 1
ATOM 2108 O O . CYS B 1 122 ? -3.223 14.492 14.477 1 98.12 122 CYS B O 1
ATOM 2110 N N . PHE B 1 123 ? -4.48 14.531 12.625 1 98.88 123 PHE B N 1
ATOM 2111 C CA . PHE B 1 123 ? -3.379 14.125 11.758 1 98.88 123 PHE B CA 1
ATOM 2112 C C . PHE B 1 123 ? -2.945 15.281 10.867 1 98.88 123 PHE B C 1
ATOM 2114 O O . PHE B 1 123 ? -3.768 16.109 10.469 1 98.88 123 PHE B O 1
ATOM 2121 N N . GLY B 1 124 ? -1.677 15.273 10.578 1 98.88 124 GLY B N 1
ATOM 2122 C CA . GLY B 1 124 ? -1.122 16.328 9.742 1 98.88 124 GLY B CA 1
ATOM 2123 C C . GLY B 1 124 ? 0.217 15.969 9.133 1 98.88 124 GLY B C 1
ATOM 2124 O O . GLY B 1 124 ? 0.423 14.828 8.711 1 98.88 124 GLY B O 1
ATOM 2125 N N . LYS B 1 125 ? 1.071 17.047 9 1 98.88 125 LYS B N 1
ATOM 2126 C CA . LYS B 1 125 ? 2.322 16.797 8.289 1 98.88 125 LYS B CA 1
ATOM 2127 C C . LYS B 1 125 ? 3.52 17.312 9.086 1 98.88 125 LYS B C 1
ATOM 2129 O O . LYS B 1 125 ? 3.393 18.25 9.875 1 98.88 125 LYS B O 1
ATOM 2134 N N . LEU B 1 126 ? 4.582 16.625 8.938 1 98.69 126 LEU B N 1
ATOM 2135 C CA . LEU B 1 126 ? 5.922 17.062 9.32 1 98.69 126 LEU B CA 1
ATOM 2136 C C . LEU B 1 126 ? 6.789 17.297 8.086 1 98.69 126 LEU B C 1
ATOM 2138 O O . LEU B 1 126 ? 6.91 16.422 7.23 1 98.69 126 LEU B O 1
ATOM 2142 N N . HIS B 1 127 ? 7.203 18.516 7.969 1 97.88 127 HIS B N 1
ATOM 2143 C CA . HIS B 1 127 ? 8.039 18.938 6.848 1 97.88 127 HIS B CA 1
ATOM 2144 C C . HIS B 1 127 ? 9.516 18.875 7.211 1 97.88 127 HIS B C 1
ATOM 2146 O O . HIS B 1 127 ? 9.969 19.609 8.102 1 97.88 127 HIS B O 1
ATOM 2152 N N . GLU B 1 128 ? 10.25 18.047 6.477 1 97.25 128 GLU B N 1
ATOM 2153 C CA . GLU B 1 128 ? 11.672 17.922 6.77 1 97.25 128 GLU B CA 1
ATOM 2154 C C . GLU B 1 128 ? 12.352 19.281 6.785 1 97.25 128 GLU B C 1
ATOM 2156 O O . GLU B 1 128 ? 12.172 20.094 5.863 1 97.25 128 GLU B O 1
ATOM 2161 N N . GLY B 1 129 ? 13.133 19.547 7.824 1 96.5 129 GLY B N 1
ATOM 2162 C CA . GLY B 1 129 ? 13.867 20.797 7.922 1 96.5 129 GLY B CA 1
ATOM 2163 C C . GLY B 1 129 ? 13.141 21.859 8.727 1 96.5 129 GLY B C 1
ATOM 2164 O O . GLY B 1 129 ? 13.719 22.891 9.078 1 96.5 129 GLY B O 1
ATOM 2165 N N . HIS B 1 130 ? 11.828 21.672 8.945 1 98 130 HIS B N 1
ATOM 2166 C CA . HIS B 1 130 ? 11.094 22.625 9.781 1 98 130 HIS B CA 1
ATOM 2167 C C . HIS B 1 130 ? 11.266 22.297 11.258 1 98 130 HIS B C 1
ATOM 2169 O O . HIS B 1 130 ? 11.719 21.219 11.617 1 98 130 HIS B O 1
ATOM 2175 N N . SER B 1 131 ? 10.836 23.219 12.133 1 98.56 131 SER B N 1
ATOM 2176 C CA . SER B 1 131 ? 11.078 23.078 13.562 1 98.56 131 SER B CA 1
ATOM 2177 C C . SER B 1 131 ? 9.812 22.656 14.297 1 98.56 131 SER B C 1
ATOM 2179 O O . SER B 1 131 ? 9.75 2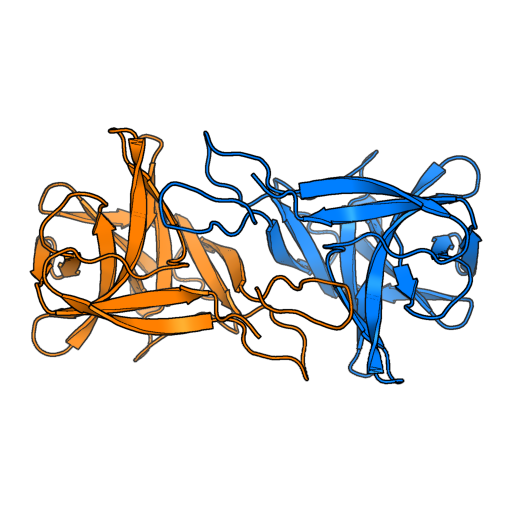2.703 15.523 1 98.56 131 SER B O 1
ATOM 2181 N N . CYS B 1 132 ? 8.758 22.328 13.578 1 98.81 132 CYS B N 1
ATOM 2182 C CA . CYS B 1 132 ? 7.473 21.922 14.133 1 98.81 132 CYS B CA 1
ATOM 2183 C C . CYS B 1 132 ? 6.695 21.062 13.125 1 98.81 132 CYS B C 1
ATOM 2185 O O . CYS B 1 132 ? 7.125 20.906 11.984 1 98.81 132 CYS B O 1
ATOM 2187 N N . ALA B 1 133 ? 5.625 20.438 13.602 1 98.88 133 ALA B N 1
ATOM 2188 C CA . ALA B 1 133 ? 4.645 19.797 12.734 1 98.88 133 ALA B CA 1
ATOM 2189 C C . ALA B 1 133 ? 3.42 20.688 12.539 1 98.88 133 ALA B C 1
ATOM 2191 O O . ALA B 1 133 ? 3.217 21.641 13.273 1 98.88 133 ALA B O 1
ATOM 2192 N N . TYR B 1 134 ? 2.604 20.391 11.531 1 98.94 134 TYR B N 1
ATOM 2193 C CA . TYR B 1 134 ? 1.444 21.203 11.188 1 98.94 134 TYR B CA 1
ATOM 2194 C C . TYR B 1 134 ? 0.172 20.359 11.172 1 98.94 134 TYR B C 1
ATOM 2196 O O . TYR B 1 134 ? 0.129 19.297 10.555 1 98.94 134 TYR B O 1
ATOM 2204 N N . LEU B 1 135 ? -0.822 20.875 11.852 1 98.88 135 LEU B N 1
ATOM 2205 C CA . LEU B 1 135 ? -2.121 20.219 11.906 1 98.88 135 LEU B CA 1
ATOM 2206 C C . LEU B 1 135 ? -3.211 21.109 11.32 1 98.88 135 LEU B C 1
ATOM 2208 O O . LEU B 1 135 ? -3.246 22.312 11.594 1 98.88 135 LEU B O 1
ATOM 2212 N N . PRO B 1 136 ? -4.035 20.516 10.539 1 98.81 136 PRO B N 1
ATOM 2213 C CA . PRO B 1 136 ? -5.176 21.281 10.023 1 98.81 136 PRO B CA 1
ATOM 2214 C C . PRO B 1 136 ? -6.352 21.312 10.992 1 98.81 136 PRO B C 1
ATOM 2216 O O . PRO B 1 136 ? -6.82 20.25 11.438 1 98.81 136 PRO B O 1
ATOM 2219 N N . TRP B 1 137 ? -6.844 22.5 11.242 1 98 137 TRP B N 1
ATOM 2220 C CA . TRP B 1 137 ? -7.973 22.609 12.164 1 98 137 TRP B CA 1
ATOM 2221 C C . TRP B 1 137 ? -8.664 23.953 12.016 1 98 137 TRP B C 1
ATOM 2223 O O . TRP B 1 137 ? -8 25 12 1 98 137 TRP B O 1
ATOM 2233 N N . GLY B 1 138 ? -9.945 23.859 11.836 1 97.25 138 GLY B N 1
ATOM 2234 C CA . GLY B 1 138 ? -10.734 25.078 11.859 1 97.25 138 GLY B CA 1
ATOM 2235 C C . GLY B 1 138 ? -10.352 26.047 10.758 1 97.25 138 GLY B C 1
ATOM 2236 O O . GLY B 1 138 ? -10.336 27.266 10.977 1 97.25 138 GLY B O 1
ATOM 2237 N N . GLY B 1 139 ? -9.945 25.625 9.742 1 98.06 139 GLY B N 1
ATOM 2238 C CA . GLY B 1 139 ? -9.625 26.469 8.602 1 98.06 139 GLY B CA 1
ATOM 2239 C C . GLY B 1 139 ? -8.195 26.969 8.609 1 98.06 139 GLY B C 1
ATOM 2240 O O . GLY B 1 139 ? -7.766 27.656 7.688 1 98.06 139 GLY B O 1
ATOM 2241 N N . LYS B 1 140 ? -7.457 26.547 9.625 1 98.25 140 LYS B N 1
ATOM 2242 C CA . LYS B 1 140 ? -6.094 27.047 9.781 1 98.25 140 LYS B CA 1
ATOM 2243 C C . LYS B 1 140 ? -5.098 25.906 9.922 1 98.25 140 LYS B C 1
ATOM 2245 O O . LYS B 1 140 ? -5.492 24.75 10.133 1 98.25 140 LYS B O 1
ATOM 2250 N N . GLU B 1 141 ? -3.898 26.219 9.695 1 98.5 141 GLU B N 1
ATOM 2251 C CA . GLU B 1 141 ? -2.758 25.359 9.992 1 98.5 141 GLU B CA 1
ATOM 2252 C C . GLU B 1 141 ? -2.145 25.703 11.344 1 98.5 141 GLU B C 1
ATOM 2254 O O . GLU B 1 141 ? -1.697 26.828 11.562 1 98.5 141 GLU B O 1
ATOM 2259 N N . TYR B 1 142 ? -2.1 24.719 12.281 1 98.62 142 TYR B N 1
ATOM 2260 C CA . TYR B 1 142 ? -1.535 24.922 13.609 1 98.62 142 TYR B CA 1
ATOM 2261 C C . TYR B 1 142 ? -0.169 24.25 13.727 1 98.62 142 TYR B C 1
ATOM 2263 O O . TYR B 1 142 ? -0.005 23.094 13.359 1 98.62 142 TYR B O 1
ATOM 2271 N N . SER B 1 143 ? 0.774 24.984 14.25 1 98.75 143 SER B N 1
ATOM 2272 C CA . SER B 1 143 ? 2.09 24.422 14.555 1 98.75 143 SER B CA 1
ATOM 2273 C C . SER B 1 143 ? 2.102 23.734 15.914 1 98.75 143 SER B C 1
ATOM 2275 O O . SER B 1 143 ? 1.59 24.281 16.891 1 98.75 143 SER B O 1
ATOM 2277 N N . VAL B 1 144 ? 2.629 22.547 15.961 1 98.75 144 VAL B N 1
ATOM 2278 C CA . VAL B 1 144 ? 2.777 21.844 17.234 1 98.75 144 VAL B CA 1
ATOM 2279 C C . VAL B 1 144 ? 4.207 21.328 17.375 1 98.75 144 VAL B C 1
ATOM 2281 O O . VAL B 1 144 ? 4.824 20.906 16.391 1 98.75 144 VAL B O 1
ATOM 2284 N N . ASN B 1 145 ? 4.648 21.328 18.641 1 98.69 145 ASN B N 1
ATOM 2285 C CA . ASN B 1 145 ? 6.039 20.953 18.875 1 98.69 145 ASN B CA 1
ATOM 2286 C C . ASN B 1 145 ? 6.145 19.531 19.438 1 98.69 145 ASN B C 1
ATOM 2288 O O . ASN B 1 145 ? 7.23 18.953 19.469 1 98.69 145 ASN B O 1
ATOM 2292 N N . GLU B 1 146 ? 5.078 19 19.906 1 98.75 146 GLU B N 1
ATOM 2293 C CA . GLU B 1 146 ? 4.98 17.609 20.344 1 98.75 146 GLU B CA 1
ATOM 2294 C C . GLU B 1 146 ? 4.043 16.812 19.453 1 98.75 146 GLU B C 1
ATOM 2296 O O . GLU B 1 146 ? 2.902 17.219 19.219 1 98.75 146 GLU B O 1
ATOM 2301 N N . TYR B 1 147 ? 4.473 15.727 18.906 1 98.88 147 TYR B N 1
ATOM 2302 C CA . TYR B 1 147 ? 3.705 14.93 17.953 1 98.88 147 TYR B CA 1
ATOM 2303 C C . TYR B 1 147 ? 4.238 13.5 17.875 1 98.88 147 TYR B C 1
ATOM 2305 O O . TYR B 1 147 ? 5.332 13.219 18.375 1 98.88 147 TYR B O 1
ATOM 2313 N N . ASP B 1 148 ? 3.482 12.625 17.375 1 98.88 148 ASP B N 1
ATOM 2314 C CA . ASP B 1 148 ? 3.908 11.281 16.984 1 98.88 148 ASP B CA 1
ATOM 2315 C C . ASP B 1 148 ? 4.074 11.164 15.477 1 98.88 148 ASP B C 1
ATOM 2317 O O . ASP B 1 148 ? 3.254 11.688 14.711 1 98.88 148 ASP B O 1
ATOM 2321 N N . VAL B 1 149 ? 5.125 10.5 15.055 1 98.75 149 VAL B N 1
ATOM 2322 C CA . VAL B 1 149 ? 5.383 10.273 13.633 1 98.75 149 VAL B CA 1
ATOM 2323 C C . VAL B 1 149 ? 5.148 8.805 13.297 1 98.75 149 VAL B C 1
ATOM 2325 O O . VAL B 1 149 ? 5.555 7.914 14.047 1 98.75 149 VAL B O 1
ATOM 2328 N N . LEU B 1 150 ? 4.434 8.539 12.211 1 98.44 150 LEU B N 1
ATOM 2329 C CA . LEU B 1 150 ? 4.254 7.164 11.766 1 98.44 150 LEU B CA 1
ATOM 2330 C C . LEU B 1 150 ? 5.543 6.613 11.164 1 98.44 150 LEU B C 1
ATOM 2332 O O . LEU B 1 150 ? 6.105 7.207 10.242 1 98.44 150 LEU B O 1
ATOM 2336 N N . VAL B 1 151 ? 6.023 5.469 11.672 1 96.88 151 VAL B N 1
ATOM 2337 C CA . VAL B 1 151 ? 7.289 4.918 11.211 1 96.88 151 VAL B CA 1
ATOM 2338 C C . VAL B 1 151 ? 7.113 3.443 10.852 1 96.88 151 VAL B C 1
ATOM 2340 O O . VAL B 1 151 ? 6.23 2.77 11.391 1 96.88 151 VAL B O 1
ATOM 2343 N N . TRP B 1 152 ? 7.926 3.068 9.906 1 92.88 152 TRP B N 1
ATOM 2344 C CA . TRP B 1 152 ? 8.016 1.636 9.641 1 92.88 152 TRP B CA 1
ATOM 2345 C C . TRP B 1 152 ? 8.594 0.896 10.844 1 92.88 152 TRP B C 1
ATOM 2347 O O . TRP B 1 152 ? 9.547 1.364 11.469 1 92.88 152 TRP B O 1
ATOM 2357 N N . GLN B 1 153 ? 7.922 -0.238 11.141 1 88.19 153 GLN B N 1
ATOM 2358 C CA . GLN B 1 153 ? 8.461 -1.089 12.195 1 88.19 153 GLN B CA 1
ATOM 2359 C C . GLN B 1 153 ? 9.273 -2.242 11.617 1 88.19 153 GLN B C 1
ATOM 2361 O O . GLN B 1 153 ? 8.773 -3.002 10.781 1 88.19 153 GLN B O 1
ATOM 2366 N N . LYS B 1 154 ? 10.578 -2.287 12.016 1 72.38 154 LYS B N 1
ATOM 2367 C CA . LYS B 1 154 ? 11.477 -3.354 11.586 1 72.38 154 LYS B CA 1
ATOM 2368 C C . LYS B 1 154 ? 11.281 -4.613 12.43 1 72.38 154 LYS B C 1
ATOM 2370 O O . LYS B 1 154 ? 11.156 -4.531 13.656 1 72.38 154 LYS B O 1
ATOM 2375 N N . HIS B 1 155 ? 10.766 -5.652 11.789 1 67.25 155 HIS B N 1
ATOM 2376 C CA . HIS B 1 155 ? 10.836 -6.898 12.539 1 67.25 155 HIS B CA 1
ATOM 2377 C C . HIS B 1 155 ? 11.836 -7.863 11.914 1 67.25 155 HIS B C 1
ATOM 2379 O O . HIS B 1 155 ? 12.062 -7.824 10.703 1 67.25 155 HIS B O 1
#

Nearest PDB structures (foldseek):
  5mh3-assembly1_B  TM=8.542E-01  e=6.571E-10  Magallana gigas
  5mh2-assembly2_D  TM=8.505E-01  e=5.937E-10  Magallana gigas
  8jea-assembly1_D  TM=8.732E-01  e=1.639E-09  Magallana gigas
  5idb-assembly1_A  TM=8.505E-01  e=2.865E-09  Magallana gigas
  2bjr-assembly2_B  TM=6.905E-01  e=2.534E-05  Ascaris suum

Radius of gyration: 19.84 Å; Cα contacts (8 Å, |Δi|>4): 995; chains: 2; bounding box: 36×56×48 Å

pLDDT: mean 95.49, std 6.48, range [57.28, 98.94]

Secondary structure (DSSP, 8-state):
-EEETTEEE--EEEEEEETT---TTB-EETTEEEEEEEETTEEEEEEEEGGGTEEEEEETTEEEEESEEEEEEE-PPTTS---EEEEEEETT---TTEEEEEE-TTS-EEEEEEEEETTEEEEEEEETT-SSEEEEETTEEEEESEEEEEEE---/-EEETTEEE--EEEEEEETT---TTB-EETTEEEEEEEETTEEEEEEEEGGGTEEEEEETTEEEEESEEEEEEE-PPTTS---EEEEEEETT---TTEEEEEE-TTS-EEEEEEEEETTEEEEEEEETT-SSEEEEETTEEEEESEEEEEEE---

Organism: Schistosoma haematobium (NCBI:txid6185)

InterPro domains:
  IPR006616 DM9 repeat [PF11901] (30-143)
  IPR006616 DM9 repeat [SM00696] (11-75)
  IPR006616 DM9 repeat [SM00696] (83-153)

Foldseek 3Di:
DQDDPPDHDDFKDWAKDFQLDDDPQFCDDPQKGWKWDDDPNKTFIWIGRSVRQWTWAADDFWTDTDRIITTMGTDDDPPTDSFKDWAKAFFLDDDPQFDFRIADPVGWTWFWKWDDDPRDIIIYIRTHPGGFTWHHDDTGTDTDGIIITMGGDDD/DQDDPVDHDDFKDWAKDFQLDDDPQFCDDPQKGWKWDDDPNKTFIWIGRSVRQWTWAADDFWTDTDRIITTMGTDDDPPTDSFKDWAKAFQLDDDPQFDFRIADPVGWTWFWKWDDDPRDITIYIRTHPGRFTWHHDDTGIDTDGIIITMGGDDD

Sequence (310 aa):
MAKVGRGLQIPLSWIPGRDGFCPAGAVSVDNICVARSKHNGELLPGKLVPMNGKCYCPYGGAELESYDYEVLCESFIPGSCKGYRWERAFDGDVPKNAIVAGIAKDGEPLYIVKGVVNDETCFGKLHEGHSCAYLPWGGKEYSVNEYDVLVWQKHMAKVGRGLQIPLSWIPGRDGFCPAGAVSVDNICVARSKHNGELLPGKLVPMNGKCYCPYGGAELESYDYEVLCESFIPGSCKGYRWERAFDGDVPKNAIVAGIAKDGEPLYIVKGVVNDETCFGKLHEGHSCAYLPWGGKEYSVNEYDVLVWQKH